Protein AF-A0A3S1RXR2-F1 (afdb_monomer)

Radius of gyration: 28.67 Å; Cα contacts (8 Å, |Δi|>4): 340; chains: 1; bounding box: 59×73×89 Å

Sequence (254 aa):
MNDRLTVKEARSGEEDKLDQKAEISQTRAIRAVLRPGDTRSDADRFQRTTYRMFGTDRVLDRFHLDIQALQTEEETEVCQAWGMVSYTSDADFRRDIEPDYVSFTLMVKPSTFEMYARRIAEGTADEVIFGVGMVSGFYSEWSPEVHTRDVKILVPGNDQKVDLPIGIEFEVPRLGRIGEANLYINAKRVLSKPTTNEDDGDEPQTTPLVRPEVVVPQAGIDPQTVKLLQSLKGSTRWIIGLLIVLVIATLLKR

Foldseek 3Di:
DDKDWDFDDDDDPDDDDDPPPGDTDIWDKDKDKDFADDPVCPVPPVQGAWEEAPPDPDTDGIAMEIETEDPAQPDDKWKFKAWDDWDWDQDPNDTDIDHTYMYMYTYDHPVVVVVVVVCVVVVQQPDKDKDFDPFWQWDADDDPDPGGRYIYGAGPDCNDDDDDDPPDDDDRTHTTTTPDIDMDGHGDPPPPPPPPPPPPDDDDDDDDDPDDDPPDPDPPPPVVVVVVVVVVVVVVVVVVVVVVVVVVVVVVVD

Solvent-accessible surface area (backbone atoms only — not comparable to full-atom values): 16154 Å² total; per-residue (Å²): 130,64,80,47,82,52,81,74,81,83,85,73,83,78,96,72,89,74,93,74,76,76,74,78,51,76,52,62,46,50,77,48,80,43,64,79,70,53,93,86,48,74,85,46,77,92,71,53,51,43,36,25,44,65,97,52,88,57,74,56,70,59,37,38,38,40,38,33,52,40,96,44,79,84,58,79,69,48,40,35,38,47,48,47,77,54,48,76,46,77,56,97,91,39,84,45,74,46,68,66,44,42,38,33,40,39,35,32,35,43,70,59,40,52,54,51,52,47,35,53,74,72,66,50,51,71,38,79,49,77,48,76,38,70,50,40,17,62,42,63,77,91,63,96,56,100,65,68,55,52,35,38,35,37,48,51,79,73,89,63,84,79,88,70,64,92,94,62,92,74,84,78,65,33,30,30,63,38,73,37,76,46,81,46,71,37,63,74,80,76,76,75,70,79,78,75,75,79,75,83,80,80,83,90,79,91,71,85,82,80,75,77,81,77,78,73,79,75,82,71,78,56,73,67,61,58,54,56,60,58,57,58,66,62,56,58,60,56,56,54,52,53,52,52,52,52,53,50,55,59,61,74,75,107

Nearest PDB structures (foldseek):
  8pw4-assembly2_B  TM=3.156E-01  e=6.072E+00  Salasvirus phi29
  8do8-assembly1_C  TM=1.909E-01  e=4.592E+00  Homo sapiens

pLDDT: mean 82.29, std 18.2, range [34.53, 98.56]

Secondary structure (DSSP, 8-state):
---EEE-------S----------EEE-EEEEEE-SS-TTTTT-GGG--EEEETT---B---EEEEEEE-SSSSSPPEEEEEEE--EEEEETTEEEEEPPEEEEEEEE-HHHHHHHHHHHHTT--SEEEEEEEEETTEEE---SSSS-SEEEE--STTSS---PPTT---PPP-S-BEEEEEEEEE------------------------------------HHHHHHHHHHHHHHHHHHHHHHHHHHHHHHT-

Mean predicted aligned error: 14.5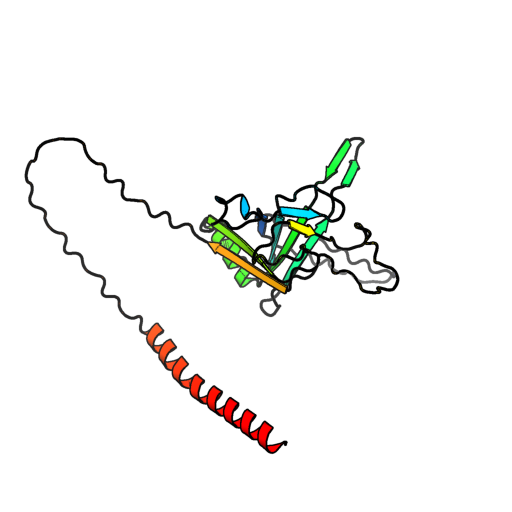8 Å

Structure (mmCIF, N/CA/C/O backbone):
data_AF-A0A3S1RXR2-F1
#
_entry.id   AF-A0A3S1RXR2-F1
#
loop_
_atom_site.group_PDB
_atom_site.id
_atom_site.type_symbol
_atom_site.label_atom_id
_atom_site.label_alt_id
_atom_site.label_comp_id
_atom_site.label_asym_id
_atom_site.label_entity_id
_atom_site.label_seq_id
_atom_site.pdbx_PDB_ins_code
_atom_site.Cartn_x
_atom_site.Cartn_y
_atom_site.Cartn_z
_atom_site.occupancy
_atom_site.B_iso_or_equiv
_atom_site.auth_seq_id
_atom_site.auth_comp_id
_atom_site.auth_asym_id
_atom_site.auth_atom_id
_atom_site.pdbx_PDB_model_n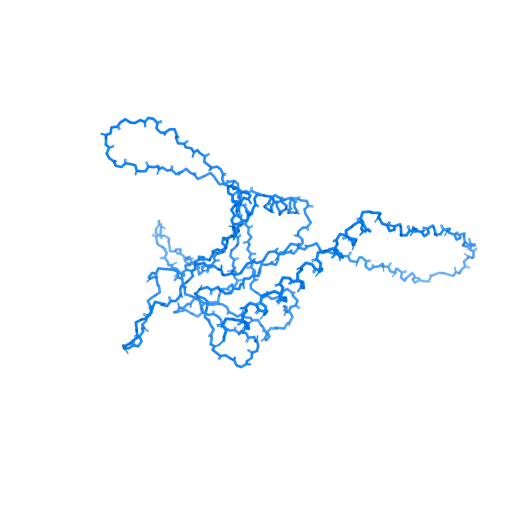um
ATOM 1 N N . MET A 1 1 ? -8.948 16.198 9.308 1.00 48.25 1 MET A N 1
ATOM 2 C CA . MET A 1 1 ? -9.876 15.532 8.369 1.00 48.25 1 MET A CA 1
ATOM 3 C C . MET A 1 1 ? -10.041 16.458 7.187 1.00 48.25 1 MET A C 1
ATOM 5 O O . MET A 1 1 ? -10.358 17.616 7.411 1.00 48.25 1 MET A O 1
ATOM 9 N N . ASN A 1 2 ? -9.750 15.986 5.977 1.00 42.19 2 ASN A N 1
ATOM 10 C CA . ASN A 1 2 ? -9.971 16.766 4.763 1.00 42.19 2 ASN A CA 1
ATOM 11 C C . ASN A 1 2 ? -11.197 16.170 4.076 1.00 42.19 2 ASN A C 1
ATOM 13 O O . ASN A 1 2 ? -11.113 15.060 3.551 1.00 42.19 2 ASN A O 1
ATOM 17 N N . ASP A 1 3 ? -12.318 16.882 4.107 1.00 44.25 3 ASP A N 1
ATOM 18 C CA . ASP A 1 3 ? -13.517 16.472 3.384 1.00 44.25 3 ASP A CA 1
ATOM 19 C C . ASP A 1 3 ? -13.315 16.759 1.894 1.00 44.25 3 ASP A C 1
ATOM 21 O O . ASP A 1 3 ? -12.983 17.879 1.500 1.00 44.25 3 ASP A O 1
ATOM 25 N N . ARG A 1 4 ? -13.472 15.733 1.050 1.00 40.62 4 ARG A N 1
ATOM 26 C CA . ARG A 1 4 ? -13.413 15.882 -0.407 1.00 40.62 4 ARG A CA 1
ATOM 27 C C . ARG A 1 4 ? -14.808 15.659 -0.978 1.00 40.62 4 ARG A C 1
ATOM 29 O O . ARG A 1 4 ? -15.337 14.552 -0.942 1.00 40.62 4 ARG A O 1
ATOM 36 N N . LEU A 1 5 ? -15.387 16.722 -1.528 1.00 34.53 5 LEU A N 1
ATOM 37 C CA . LEU A 1 5 ? -16.595 16.653 -2.347 1.00 34.53 5 LEU A CA 1
ATOM 38 C C . LEU A 1 5 ? -16.220 16.081 -3.718 1.00 34.53 5 LEU A C 1
ATOM 40 O O . LEU A 1 5 ? -15.375 16.648 -4.411 1.00 34.53 5 LEU A O 1
ATOM 44 N N . THR A 1 6 ? -16.827 14.958 -4.101 1.00 40.03 6 THR A N 1
ATOM 45 C CA . THR A 1 6 ? -16.664 14.385 -5.443 1.00 40.03 6 THR A CA 1
ATOM 46 C C . THR A 1 6 ? -18.013 14.442 -6.144 1.00 40.03 6 THR A C 1
ATOM 48 O O . THR A 1 6 ? -18.934 13.718 -5.779 1.00 40.03 6 THR A O 1
ATOM 51 N N . VAL A 1 7 ? -18.144 15.320 -7.138 1.00 40.78 7 VAL A N 1
ATOM 52 C CA . VAL A 1 7 ? -19.343 15.402 -7.981 1.00 40.78 7 VAL A CA 1
ATOM 53 C C . VAL A 1 7 ? -19.145 14.438 -9.148 1.00 40.78 7 VAL A C 1
ATOM 55 O O . VAL A 1 7 ? -18.242 14.633 -9.959 1.00 40.78 7 VAL A O 1
ATOM 58 N N . LYS A 1 8 ? -19.939 13.365 -9.218 1.00 41.41 8 LYS A N 1
ATOM 59 C CA . LYS A 1 8 ? -19.975 12.488 -10.396 1.00 41.41 8 LYS A CA 1
ATOM 60 C C . LYS A 1 8 ? -21.021 13.032 -11.367 1.00 41.41 8 LYS A C 1
ATOM 62 O O . LYS A 1 8 ? -22.212 12.931 -11.096 1.00 41.41 8 LYS A O 1
ATOM 67 N N . GLU A 1 9 ? -20.585 13.601 -12.487 1.00 41.62 9 GLU A N 1
ATOM 68 C CA . GLU A 1 9 ? -21.484 13.905 -13.604 1.00 41.62 9 GLU A CA 1
ATOM 69 C C . GLU A 1 9 ? -21.798 12.610 -14.362 1.00 41.62 9 GLU A C 1
ATOM 71 O O . GLU A 1 9 ? -20.906 11.956 -14.910 1.00 41.62 9 GLU A O 1
ATOM 76 N N . ALA A 1 10 ? -23.071 12.216 -14.382 1.00 40.72 10 ALA A N 1
ATOM 77 C CA . ALA A 1 10 ? -23.541 11.119 -15.213 1.00 40.72 10 ALA A CA 1
ATOM 78 C C . ALA A 1 10 ? -23.583 11.591 -16.675 1.00 40.72 10 ALA A C 1
ATOM 80 O O . ALA A 1 10 ? -24.455 12.364 -17.063 1.00 40.72 10 ALA A O 1
ATOM 81 N N . ARG A 1 11 ? -22.633 11.145 -17.505 1.00 43.72 11 ARG A N 1
ATOM 82 C CA . ARG A 1 11 ? -22.739 11.308 -18.961 1.00 43.72 11 ARG A CA 1
ATOM 83 C C . ARG A 1 11 ? -23.704 10.257 -19.508 1.00 43.72 11 ARG A C 1
ATOM 85 O O . ARG A 1 11 ? -23.277 9.154 -19.838 1.00 43.72 11 ARG A O 1
ATOM 92 N N . SER A 1 12 ? -24.986 10.597 -19.613 1.00 42.78 12 SER A N 1
ATOM 93 C CA . SER A 1 12 ? -25.909 9.892 -20.505 1.00 42.78 12 SER A CA 1
ATOM 94 C C . SER A 1 12 ? -25.898 10.586 -21.864 1.00 42.78 12 SER A C 1
ATOM 96 O O . SER A 1 12 ? -26.301 11.742 -21.985 1.00 42.78 12 SER A O 1
ATOM 98 N N . GLY A 1 13 ? -25.393 9.883 -22.878 1.00 51.47 13 GLY A N 1
ATOM 99 C CA . GLY A 1 13 ? -25.762 10.175 -24.257 1.00 51.47 13 GLY A CA 1
ATOM 100 C C . GLY A 1 13 ? -27.248 9.875 -24.470 1.00 51.47 13 GLY A C 1
ATOM 101 O O . GLY A 1 13 ? -27.807 9.043 -23.762 1.00 51.47 13 GLY A O 1
ATOM 102 N N . GLU A 1 14 ? -27.813 10.552 -25.465 1.00 47.12 14 GLU A N 1
ATOM 103 C CA . GLU A 1 14 ? -29.215 10.581 -25.906 1.00 47.12 14 GLU A CA 1
ATOM 104 C C . GLU A 1 14 ? -30.148 11.570 -25.190 1.00 47.12 14 GLU A C 1
ATOM 106 O O . GLU A 1 14 ? -30.513 11.458 -24.021 1.00 47.12 14 GLU A O 1
ATOM 111 N N . GLU A 1 15 ? -30.512 12.574 -25.988 1.00 55.00 15 GLU A N 1
ATOM 112 C CA . GLU A 1 15 ? -31.514 13.603 -25.765 1.00 55.00 15 GLU A CA 1
ATOM 113 C C . GLU A 1 15 ? -32.904 12.969 -25.616 1.00 55.00 15 GLU A C 1
ATOM 115 O O . GLU A 1 15 ? -33.574 12.719 -26.609 1.00 55.00 15 GLU A O 1
ATOM 120 N N . ASP A 1 16 ? -33.358 12.724 -24.387 1.00 49.50 16 ASP A N 1
ATOM 121 C CA . ASP A 1 16 ? -34.709 13.118 -23.965 1.00 49.50 16 ASP A CA 1
ATOM 122 C C . ASP A 1 16 ? -34.922 12.899 -22.455 1.00 49.50 16 ASP A C 1
ATOM 124 O O . ASP A 1 16 ? -34.763 11.801 -21.934 1.00 49.50 16 ASP A O 1
ATOM 128 N N . LYS A 1 17 ? -35.321 13.980 -21.771 1.00 52.50 17 LYS A N 1
ATOM 129 C CA . LYS A 1 17 ? -35.982 14.059 -20.449 1.00 52.50 17 LYS A CA 1
ATOM 130 C C . LYS A 1 17 ? -35.549 13.087 -19.333 1.00 52.50 17 LYS A C 1
ATOM 132 O O . LYS A 1 17 ? -36.019 11.957 -19.265 1.00 52.50 17 LYS A O 1
ATOM 137 N N . LEU A 1 18 ? -34.909 13.643 -18.298 1.00 44.38 18 LEU A N 1
ATOM 138 C CA . LEU A 1 18 ? -35.475 13.795 -16.938 1.00 44.38 18 LEU A CA 1
ATOM 139 C C . LEU A 1 18 ? -34.442 14.447 -16.004 1.00 44.38 18 LEU A C 1
ATOM 141 O O . LEU A 1 18 ? -33.256 14.138 -16.077 1.00 44.38 18 LEU A O 1
ATOM 145 N N . ASP A 1 19 ? -34.918 15.318 -15.112 1.00 53.28 19 ASP A N 1
ATOM 146 C CA . ASP A 1 19 ? -34.165 15.962 -14.030 1.00 53.28 19 ASP A CA 1
ATOM 147 C C . ASP A 1 19 ? -33.499 14.924 -13.101 1.00 53.28 19 ASP A C 1
ATOM 149 O O . ASP A 1 19 ? -34.020 14.580 -12.037 1.00 53.28 19 ASP A O 1
ATOM 153 N N . GLN A 1 20 ? -32.333 14.400 -13.482 1.00 57.53 20 GLN A N 1
ATOM 154 C CA . GLN A 1 20 ? -31.500 13.605 -12.584 1.00 57.53 20 GLN A CA 1
ATOM 155 C C . GLN A 1 20 ? -30.803 14.554 -11.616 1.00 57.53 20 GLN A C 1
ATOM 157 O O . GLN A 1 20 ? -29.751 15.128 -11.893 1.00 57.53 20 GLN A O 1
ATOM 162 N N . LYS A 1 21 ? -31.440 14.744 -10.461 1.00 61.62 21 LYS A N 1
ATOM 163 C CA . LYS A 1 21 ? -30.882 15.447 -9.308 1.00 61.62 21 LYS A CA 1
ATOM 164 C C . LYS A 1 21 ? -29.534 14.807 -8.961 1.00 61.62 21 LYS A C 1
ATOM 166 O O . LYS A 1 21 ? -29.504 13.693 -8.448 1.00 61.62 21 LYS A O 1
ATOM 171 N N . ALA A 1 22 ? -28.440 15.501 -9.272 1.00 61.81 22 ALA A N 1
ATOM 172 C CA . ALA A 1 22 ? -27.089 15.044 -8.974 1.00 61.81 22 ALA A CA 1
ATOM 173 C C . ALA A 1 22 ? -26.980 14.701 -7.481 1.00 61.81 22 ALA A C 1
ATOM 175 O O . ALA A 1 22 ? -27.152 15.562 -6.613 1.00 61.81 22 ALA A O 1
ATOM 176 N N . GLU A 1 23 ? -26.738 13.430 -7.180 1.00 65.44 23 GLU A N 1
ATOM 177 C CA . GLU A 1 23 ? -26.548 12.967 -5.815 1.00 65.44 23 GLU A CA 1
ATOM 178 C C . GLU A 1 23 ? -25.124 13.333 -5.382 1.00 65.44 23 GLU A C 1
ATOM 180 O O . GLU A 1 23 ? -24.132 12.760 -5.836 1.00 65.44 23 GLU A O 1
ATOM 185 N N . ILE A 1 24 ? -25.011 14.365 -4.547 1.00 64.69 24 ILE A N 1
ATOM 186 C CA . ILE A 1 24 ? -23.730 14.787 -3.983 1.00 64.69 24 ILE A CA 1
ATOM 187 C C . ILE A 1 24 ? -23.356 13.779 -2.895 1.00 64.69 24 ILE A C 1
ATOM 189 O O . ILE A 1 24 ? -23.886 13.829 -1.787 1.00 64.69 24 ILE A O 1
ATOM 193 N N . SER A 1 25 ? -22.424 12.879 -3.201 1.00 69.88 25 SER A N 1
ATOM 194 C CA . SER A 1 25 ? -21.831 11.985 -2.206 1.00 69.88 25 SER A CA 1
ATOM 195 C C . SER A 1 25 ? -20.603 12.653 -1.579 1.00 69.88 25 SER A C 1
ATOM 197 O O . SER A 1 25 ? -19.651 13.025 -2.271 1.00 69.88 25 SER A O 1
ATOM 199 N N . GLN A 1 26 ? -20.628 12.844 -0.259 1.00 75.12 26 GLN A N 1
ATOM 200 C CA . GLN A 1 26 ? -19.462 13.282 0.507 1.00 75.12 26 GLN A CA 1
ATOM 201 C C . GLN A 1 26 ? -18.680 12.053 0.970 1.00 75.12 26 GLN A C 1
ATOM 203 O O . GLN A 1 26 ? -19.217 11.204 1.678 1.00 75.12 26 GLN A O 1
ATOM 208 N N . THR A 1 27 ? -17.403 11.964 0.598 1.00 83.44 27 THR A N 1
ATOM 209 C CA . THR A 1 27 ? -16.525 10.875 1.045 1.00 83.44 27 THR A CA 1
ATOM 210 C C . THR A 1 27 ? -15.517 11.414 2.054 1.00 83.44 27 THR A C 1
ATOM 212 O O . THR A 1 27 ? -14.709 12.292 1.742 1.00 83.44 27 THR A O 1
ATOM 215 N N . ARG A 1 28 ? -15.553 10.873 3.276 1.00 91.00 28 ARG A N 1
ATOM 216 C CA . ARG A 1 28 ? -14.546 11.129 4.315 1.00 91.00 28 ARG A CA 1
ATOM 217 C C . ARG A 1 28 ? -13.360 10.190 4.113 1.00 91.00 28 ARG A C 1
ATOM 219 O O . ARG A 1 28 ? -13.545 9.011 3.823 1.00 91.00 28 ARG A O 1
ATOM 226 N N . ALA A 1 29 ? -12.147 10.709 4.291 1.00 95.25 29 ALA A N 1
ATOM 227 C CA . ALA A 1 29 ? -10.925 9.918 4.187 1.00 95.25 29 ALA A CA 1
ATOM 228 C C . ALA A 1 29 ? -9.904 10.296 5.269 1.00 95.25 29 ALA A C 1
ATOM 230 O O . ALA A 1 29 ? -9.754 11.471 5.623 1.00 95.25 29 ALA A O 1
ATOM 231 N N . ILE A 1 30 ? -9.173 9.297 5.764 1.00 96.25 30 ILE A N 1
ATOM 232 C CA . ILE A 1 30 ? -7.967 9.484 6.580 1.00 96.25 30 ILE A CA 1
ATOM 233 C C . ILE A 1 30 ? -6.776 9.251 5.659 1.00 96.25 30 ILE A C 1
ATOM 235 O O . ILE A 1 30 ? -6.702 8.214 5.007 1.00 96.25 30 ILE A O 1
ATOM 239 N N . ARG A 1 31 ? -5.849 10.209 5.608 1.00 97.19 31 ARG A N 1
ATOM 240 C CA . ARG A 1 31 ? -4.650 10.114 4.771 1.00 97.19 31 ARG A CA 1
ATOM 241 C C . ARG A 1 31 ? -3.406 10.060 5.633 1.00 97.19 31 ARG A C 1
ATOM 243 O O . ARG A 1 31 ? -3.257 10.880 6.538 1.00 97.19 31 ARG A O 1
ATOM 250 N N . ALA A 1 32 ? -2.512 9.136 5.321 1.00 96.00 32 ALA A N 1
ATOM 251 C CA . ALA A 1 32 ? -1.226 8.992 5.980 1.00 96.00 32 ALA A CA 1
ATOM 252 C C . ALA A 1 32 ? -0.104 8.820 4.952 1.00 96.00 32 ALA A C 1
ATOM 254 O O . ALA A 1 32 ? -0.309 8.297 3.857 1.00 96.00 32 ALA A O 1
ATOM 255 N N . VAL A 1 33 ? 1.095 9.259 5.331 1.00 96.94 33 VAL A N 1
ATOM 256 C CA . VAL A 1 33 ? 2.333 8.965 4.606 1.00 96.94 33 VAL A CA 1
ATOM 257 C C . VAL A 1 33 ? 3.134 8.002 5.467 1.00 96.94 33 VAL A C 1
ATOM 259 O O . VAL A 1 33 ? 3.492 8.318 6.600 1.00 96.94 33 VAL A O 1
ATOM 262 N N . LEU A 1 34 ? 3.384 6.821 4.926 1.00 95.38 34 LEU A N 1
ATOM 263 C CA . LEU A 1 34 ? 4.059 5.713 5.577 1.00 95.38 34 LEU A CA 1
ATOM 264 C C . LEU A 1 34 ? 5.501 5.621 5.086 1.00 95.38 34 LEU A C 1
ATOM 266 O O . LEU A 1 34 ? 5.805 5.951 3.938 1.00 95.38 34 LEU A O 1
ATOM 270 N N . ARG A 1 35 ? 6.386 5.130 5.951 1.00 93.62 35 ARG A N 1
ATOM 271 C CA . ARG A 1 35 ? 7.758 4.768 5.586 1.00 93.62 35 ARG A CA 1
ATOM 272 C C . ARG A 1 35 ? 7.864 3.244 5.531 1.00 93.62 35 ARG A C 1
ATOM 274 O O . ARG A 1 35 ? 7.328 2.594 6.426 1.00 93.62 35 ARG A O 1
ATOM 281 N N . PRO A 1 36 ? 8.546 2.667 4.529 1.00 92.69 36 PRO A N 1
ATOM 282 C CA . PRO A 1 36 ? 8.774 1.232 4.492 1.00 92.69 36 PRO A CA 1
ATOM 283 C C . PRO A 1 36 ? 9.746 0.799 5.592 1.00 92.69 36 PRO A C 1
ATOM 285 O O . PRO A 1 36 ? 10.773 1.452 5.805 1.00 92.69 36 PRO A O 1
ATOM 288 N N . GLY A 1 37 ? 9.449 -0.340 6.216 1.00 86.12 37 GLY A N 1
ATOM 289 C CA . GLY A 1 37 ? 10.287 -0.978 7.230 1.00 86.12 37 GLY A CA 1
ATOM 290 C C . GLY A 1 37 ? 9.485 -1.465 8.436 1.00 86.12 37 GLY A C 1
ATOM 291 O O . GLY A 1 37 ? 8.275 -1.265 8.516 1.00 86.12 37 GLY A O 1
ATOM 292 N N . ASP A 1 38 ? 10.180 -2.108 9.370 1.00 77.81 38 ASP A N 1
ATOM 293 C CA . ASP A 1 38 ? 9.652 -2.457 10.690 1.00 77.81 38 ASP A CA 1
ATOM 294 C C . ASP A 1 38 ? 10.051 -1.361 11.688 1.00 77.81 38 ASP A C 1
ATOM 296 O O . ASP A 1 38 ? 11.229 -1.007 11.784 1.00 77.81 38 ASP A O 1
ATOM 300 N N . THR A 1 39 ? 9.090 -0.844 12.460 1.00 71.31 39 THR A N 1
ATOM 301 C CA . THR A 1 39 ? 9.349 0.165 13.500 1.00 71.31 39 THR A CA 1
ATOM 302 C C . THR A 1 39 ? 10.286 -0.353 14.593 1.00 71.31 39 THR A C 1
ATOM 304 O O . THR A 1 39 ? 10.943 0.441 15.266 1.00 71.31 39 THR A O 1
ATOM 307 N N . ARG A 1 40 ? 10.406 -1.679 14.751 1.00 69.19 40 ARG A N 1
ATOM 308 C CA . ARG A 1 40 ? 11.318 -2.325 15.708 1.00 69.19 40 ARG A CA 1
ATOM 309 C C . ARG A 1 40 ? 12.731 -2.543 15.170 1.00 69.19 40 ARG A C 1
ATOM 311 O O . ARG A 1 40 ? 13.659 -2.610 15.971 1.00 69.19 40 ARG A O 1
ATOM 318 N N . SER A 1 41 ? 12.897 -2.654 13.851 1.00 63.22 41 SER A N 1
ATOM 319 C CA . SER A 1 41 ? 14.169 -3.024 13.204 1.00 63.22 41 SER A CA 1
ATOM 320 C C . SER A 1 41 ? 14.910 -1.829 12.588 1.00 63.22 41 SER A C 1
ATOM 322 O O . SER A 1 41 ? 15.947 -1.994 11.954 1.00 63.22 41 SER A O 1
ATOM 324 N N . ASP A 1 42 ? 14.439 -0.597 12.805 1.00 61.00 42 ASP A N 1
ATOM 325 C CA . ASP A 1 42 ? 15.026 0.614 12.199 1.00 61.00 42 ASP A CA 1
ATOM 326 C C . ASP A 1 42 ? 16.510 0.846 12.596 1.00 61.00 42 ASP A C 1
ATOM 328 O O . ASP A 1 42 ? 17.233 1.610 11.956 1.00 61.00 42 ASP A O 1
ATOM 332 N N . ALA A 1 43 ? 16.997 0.149 13.633 1.00 60.34 43 ALA A N 1
ATOM 333 C CA . ALA A 1 43 ? 18.402 0.143 14.036 1.00 60.34 43 ALA A CA 1
ATOM 334 C C . ALA A 1 43 ? 19.308 -0.742 13.153 1.00 60.34 43 ALA A C 1
ATOM 336 O O . ALA A 1 43 ? 20.503 -0.453 13.048 1.00 60.34 43 ALA A O 1
ATOM 337 N N . ASP A 1 44 ? 18.778 -1.786 12.504 1.00 67.88 44 ASP A N 1
ATOM 338 C CA . ASP A 1 44 ? 19.558 -2.692 11.658 1.00 67.88 44 ASP A CA 1
ATOM 339 C C . ASP A 1 44 ? 19.399 -2.339 10.173 1.00 67.88 44 ASP A C 1
ATOM 341 O O . ASP A 1 44 ? 18.537 -2.841 9.446 1.00 67.88 44 ASP A O 1
ATOM 345 N N . ARG A 1 45 ? 20.289 -1.462 9.697 1.00 62.44 45 ARG A N 1
ATOM 346 C CA . ARG A 1 45 ? 20.333 -1.038 8.289 1.00 62.44 45 ARG A CA 1
ATOM 347 C C . ARG A 1 45 ? 20.474 -2.209 7.312 1.00 62.44 45 ARG A C 1
ATOM 349 O O . ARG A 1 45 ? 20.093 -2.048 6.155 1.00 62.44 45 ARG A O 1
ATOM 356 N N . PHE A 1 46 ? 21.006 -3.356 7.742 1.00 65.69 46 PHE A N 1
ATOM 357 C CA . PHE A 1 46 ? 21.223 -4.511 6.870 1.00 65.69 46 PHE A CA 1
ATOM 358 C C . PHE A 1 46 ? 19.934 -5.282 6.551 1.00 65.69 46 PHE A C 1
ATOM 360 O O . PHE A 1 46 ? 19.925 -6.079 5.615 1.00 65.69 46 PHE A O 1
ATOM 367 N N . GLN A 1 47 ? 18.840 -5.014 7.270 1.00 72.69 47 GLN A N 1
ATOM 368 C CA . GLN A 1 47 ? 17.550 -5.687 7.076 1.00 72.69 47 GLN A CA 1
ATOM 369 C C . GLN A 1 47 ? 16.502 -4.815 6.377 1.00 72.69 47 GLN A C 1
ATOM 371 O O . GLN A 1 47 ? 15.362 -5.240 6.190 1.00 72.69 47 GLN A O 1
ATOM 376 N N . ARG A 1 48 ? 16.854 -3.589 5.972 1.00 85.56 48 ARG A N 1
ATOM 377 C CA . ARG A 1 48 ? 15.881 -2.672 5.379 1.00 85.56 48 ARG A CA 1
ATOM 378 C C . ARG A 1 48 ? 15.565 -3.052 3.932 1.00 85.56 48 ARG A C 1
ATOM 380 O O .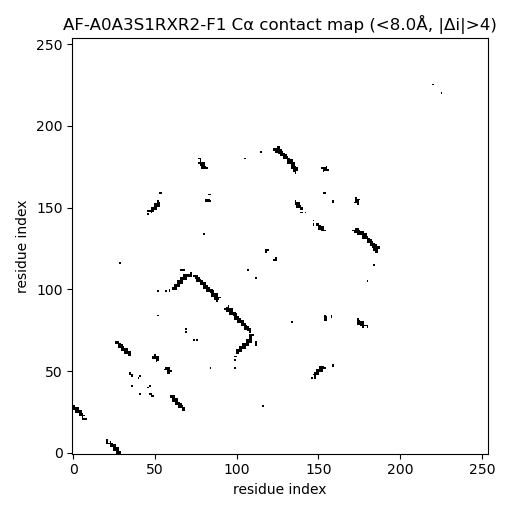 ARG A 1 48 ? 16.403 -2.904 3.044 1.00 85.56 48 ARG A O 1
ATOM 387 N N . THR A 1 49 ? 14.326 -3.469 3.685 1.00 91.12 49 THR A N 1
ATOM 388 C CA . THR A 1 49 ? 13.811 -3.678 2.327 1.00 91.12 49 THR A CA 1
ATOM 389 C C . THR A 1 49 ? 13.769 -2.355 1.564 1.00 91.12 49 THR A C 1
ATOM 391 O O . THR A 1 49 ? 13.205 -1.364 2.035 1.00 91.12 49 THR A O 1
ATOM 394 N N . THR A 1 50 ? 14.364 -2.343 0.376 1.00 94.44 50 THR A N 1
ATOM 395 C CA . THR A 1 50 ? 14.323 -1.220 -0.561 1.00 94.44 50 THR A CA 1
ATOM 396 C C . THR A 1 50 ? 13.256 -1.474 -1.617 1.00 94.44 50 THR A C 1
ATOM 398 O O . THR A 1 50 ? 13.094 -2.600 -2.074 1.00 94.44 50 THR A O 1
ATOM 401 N N . TYR A 1 51 ? 12.535 -0.424 -2.005 1.00 97.31 51 TYR A N 1
ATOM 402 C CA . TYR A 1 51 ? 11.468 -0.486 -3.000 1.00 97.31 51 TYR A CA 1
ATOM 403 C C . TYR A 1 51 ? 11.822 0.404 -4.187 1.00 97.31 51 TYR A C 1
ATOM 405 O O . TYR A 1 51 ? 12.310 1.518 -3.991 1.00 97.31 51 TYR A O 1
ATOM 413 N N . ARG A 1 52 ? 11.595 -0.076 -5.412 1.00 97.88 52 ARG A N 1
ATOM 414 C CA . ARG A 1 52 ? 11.887 0.646 -6.662 1.00 97.88 52 ARG A CA 1
ATOM 415 C C . ARG A 1 52 ? 10.845 0.320 -7.724 1.00 97.88 52 ARG A C 1
ATOM 417 O O . ARG A 1 52 ? 10.289 -0.773 -7.722 1.00 97.88 52 ARG A O 1
ATOM 424 N N . MET A 1 53 ? 10.618 1.218 -8.675 1.00 97.88 53 MET A N 1
ATOM 425 C CA . MET A 1 53 ? 9.790 0.905 -9.845 1.00 97.88 53 MET A CA 1
ATOM 426 C C . MET A 1 53 ? 10.573 0.037 -10.845 1.00 97.88 53 MET A C 1
ATOM 428 O O . MET A 1 53 ? 11.792 0.169 -10.978 1.00 97.88 53 MET A O 1
ATOM 432 N N . PHE A 1 54 ? 9.898 -0.848 -11.585 1.00 96.94 54 PHE A N 1
ATOM 433 C CA . PHE A 1 54 ? 10.520 -1.492 -12.750 1.00 96.94 54 PHE A CA 1
ATOM 434 C C . PHE A 1 54 ? 11.017 -0.453 -13.763 1.00 96.94 54 PHE A C 1
ATOM 436 O O . PHE A 1 54 ? 10.359 0.556 -14.017 1.00 96.94 54 PHE A O 1
ATOM 443 N N . GLY A 1 55 ? 12.190 -0.720 -14.344 1.00 94.81 55 GLY A N 1
ATOM 444 C CA . GLY A 1 55 ? 12.858 0.182 -15.286 1.00 94.81 55 GLY A CA 1
ATOM 445 C C . GLY A 1 55 ? 13.587 1.363 -14.635 1.00 94.81 55 GLY A C 1
ATOM 446 O O . GLY A 1 55 ? 14.090 2.224 -15.352 1.00 94.81 55 GLY A O 1
ATOM 447 N N . THR A 1 56 ? 13.650 1.432 -13.300 1.00 95.06 56 THR A N 1
ATOM 448 C CA . THR A 1 56 ? 14.280 2.546 -12.578 1.00 95.06 56 THR A CA 1
ATOM 449 C C . THR A 1 56 ? 15.105 2.050 -11.385 1.00 95.06 56 THR A C 1
ATOM 451 O O . THR A 1 56 ? 14.832 0.994 -10.804 1.00 95.06 56 THR A O 1
ATOM 454 N N . ASP A 1 57 ? 16.112 2.838 -10.999 1.00 96.00 57 ASP A N 1
ATOM 455 C CA . ASP A 1 57 ? 16.928 2.601 -9.795 1.00 96.00 57 ASP A CA 1
ATOM 456 C C . ASP A 1 57 ? 16.580 3.542 -8.634 1.00 96.00 57 ASP A C 1
ATOM 458 O O . ASP A 1 57 ? 17.184 3.481 -7.557 1.00 96.00 57 ASP A O 1
ATOM 462 N N . ARG A 1 58 ? 15.582 4.406 -8.841 1.00 96.56 58 ARG A N 1
ATOM 463 C CA . ARG A 1 58 ? 15.115 5.371 -7.848 1.00 96.56 58 ARG A CA 1
ATOM 464 C C . ARG A 1 58 ? 14.428 4.640 -6.702 1.00 96.56 58 ARG A C 1
ATOM 466 O O . ARG A 1 58 ? 13.577 3.780 -6.918 1.00 96.56 58 ARG A O 1
ATOM 473 N N . VAL A 1 59 ? 14.826 4.988 -5.483 1.00 96.75 59 VAL A N 1
ATOM 474 C CA . VAL A 1 59 ? 14.288 4.394 -4.259 1.00 96.75 59 VAL A CA 1
ATOM 475 C C . VAL A 1 59 ? 12.991 5.091 -3.875 1.00 96.75 59 VAL A C 1
ATOM 477 O O . VAL A 1 59 ? 12.953 6.313 -3.758 1.00 96.75 59 VAL A O 1
ATOM 480 N N . LEU A 1 60 ? 11.958 4.295 -3.623 1.00 96.81 60 LEU A N 1
ATOM 481 C CA . LEU A 1 60 ? 10.700 4.737 -3.049 1.00 96.81 60 LEU A CA 1
ATOM 482 C C . LEU A 1 60 ? 10.809 4.709 -1.517 1.00 96.81 60 LEU A C 1
ATOM 484 O O . LEU A 1 60 ? 10.848 3.646 -0.895 1.00 96.81 60 LEU A O 1
ATOM 488 N N . ASP A 1 61 ? 10.894 5.887 -0.904 1.00 95.44 61 ASP A N 1
ATOM 489 C CA . ASP A 1 61 ? 11.060 6.064 0.544 1.00 95.44 61 ASP A CA 1
ATOM 490 C C . ASP A 1 61 ? 9.734 6.307 1.285 1.00 95.44 61 ASP A C 1
ATOM 492 O O . ASP A 1 61 ? 9.703 6.318 2.521 1.00 95.44 61 ASP A O 1
ATOM 496 N N . ARG A 1 62 ? 8.643 6.507 0.538 1.00 96.44 62 ARG A N 1
ATOM 497 C CA . ARG A 1 62 ? 7.318 6.855 1.052 1.00 96.44 62 ARG A CA 1
ATOM 498 C C . ARG A 1 62 ? 6.228 6.086 0.326 1.00 96.44 62 ARG A C 1
ATOM 500 O O . ARG A 1 62 ? 6.248 5.953 -0.892 1.00 96.44 62 ARG A O 1
ATOM 507 N N . PHE A 1 63 ? 5.239 5.663 1.097 1.00 97.81 63 PHE A N 1
ATOM 508 C CA . PHE A 1 63 ? 3.991 5.103 0.602 1.00 97.81 63 PHE A CA 1
ATOM 509 C C . PHE A 1 63 ? 2.837 5.948 1.113 1.00 97.81 63 PHE A C 1
ATOM 511 O O . PHE A 1 63 ? 2.857 6.417 2.250 1.00 97.81 63 PHE A O 1
ATOM 518 N N . HIS A 1 64 ? 1.817 6.137 0.292 1.00 98.12 64 HIS A N 1
ATOM 519 C CA . HIS A 1 64 ? 0.604 6.825 0.709 1.00 98.12 64 HIS A CA 1
ATOM 520 C C . HIS A 1 64 ? -0.442 5.805 1.147 1.00 98.12 64 HIS A C 1
ATOM 522 O O . HIS A 1 64 ? -0.570 4.744 0.544 1.00 98.12 64 HIS A O 1
ATOM 528 N N . LEU A 1 65 ? -1.191 6.122 2.196 1.00 98.19 65 LEU A N 1
ATOM 529 C CA . LEU A 1 65 ? -2.331 5.334 2.643 1.00 98.19 65 LEU A CA 1
ATOM 530 C C . LEU A 1 65 ? -3.553 6.243 2.721 1.00 98.19 65 LEU A C 1
ATOM 532 O O . LEU A 1 65 ? -3.566 7.203 3.490 1.00 98.19 65 LEU A O 1
ATOM 536 N N . ASP A 1 66 ? -4.576 5.898 1.951 1.00 98.12 66 ASP A N 1
ATOM 537 C CA . ASP A 1 66 ? -5.898 6.503 1.982 1.00 98.12 66 ASP A CA 1
ATOM 538 C C . ASP A 1 66 ? -6.886 5.495 2.569 1.00 98.12 66 ASP A C 1
ATOM 540 O O . ASP A 1 66 ? -7.203 4.478 1.954 1.00 98.12 66 ASP A O 1
ATOM 544 N N . ILE A 1 67 ? -7.389 5.773 3.767 1.00 98.12 67 ILE A N 1
ATOM 545 C CA . ILE A 1 67 ? -8.420 4.961 4.415 1.00 98.12 67 ILE A CA 1
ATOM 546 C C . ILE A 1 67 ? -9.770 5.604 4.124 1.00 98.12 67 ILE A C 1
ATOM 548 O O . ILE A 1 67 ? -9.945 6.803 4.360 1.00 98.12 67 ILE A O 1
ATOM 552 N N . GLN A 1 68 ? -10.716 4.816 3.628 1.00 97.75 68 GLN A N 1
ATOM 553 C CA . GLN A 1 68 ? -12.061 5.257 3.265 1.00 97.75 68 GLN A CA 1
ATOM 554 C C . GLN A 1 68 ? -13.102 4.364 3.939 1.00 97.75 68 GLN A C 1
ATOM 556 O O . GLN A 1 68 ? -12.871 3.170 4.127 1.00 97.75 68 GLN A O 1
ATOM 561 N N . ALA A 1 69 ? -14.244 4.944 4.302 1.00 97.38 69 ALA A N 1
ATOM 562 C CA . ALA A 1 69 ? -15.389 4.169 4.761 1.00 97.38 69 ALA A CA 1
ATOM 563 C C . ALA A 1 69 ? -16.134 3.567 3.559 1.00 97.38 69 ALA A C 1
ATOM 565 O O . ALA A 1 69 ? -16.384 4.260 2.570 1.00 97.38 69 ALA A O 1
ATOM 566 N N . LEU A 1 70 ? -16.499 2.291 3.665 1.00 96.62 70 LEU A N 1
ATOM 567 C CA . LEU A 1 70 ? -17.481 1.640 2.798 1.00 96.62 70 LEU A CA 1
ATOM 568 C C . LEU A 1 70 ? -18.859 2.296 2.970 1.00 96.62 70 LEU A C 1
ATOM 570 O O . LEU A 1 70 ? -19.097 3.009 3.946 1.00 96.62 70 LEU A O 1
ATOM 574 N N . GLN A 1 71 ? -19.780 2.058 2.034 1.00 94.81 71 GLN A N 1
ATOM 575 C CA . GLN A 1 71 ? -21.127 2.638 2.128 1.00 94.81 71 GLN A CA 1
ATOM 576 C C . GLN A 1 71 ? -21.969 1.942 3.201 1.00 94.81 71 GLN A C 1
ATOM 578 O O . GLN A 1 71 ? -22.809 2.569 3.847 1.00 94.81 71 GLN A O 1
ATOM 583 N N . THR A 1 72 ? -21.733 0.644 3.406 1.00 95.81 72 THR A N 1
ATOM 584 C CA . THR A 1 72 ? -22.511 -0.198 4.317 1.00 95.81 72 THR A CA 1
ATOM 585 C C . THR A 1 72 ? -21.615 -1.066 5.207 1.00 95.81 72 THR A C 1
ATOM 587 O O . THR A 1 72 ? -20.448 -1.313 4.908 1.00 95.81 72 THR A O 1
ATOM 590 N N . GLU A 1 73 ? -22.164 -1.551 6.324 1.00 97.38 73 GLU A N 1
ATOM 591 C CA . GLU 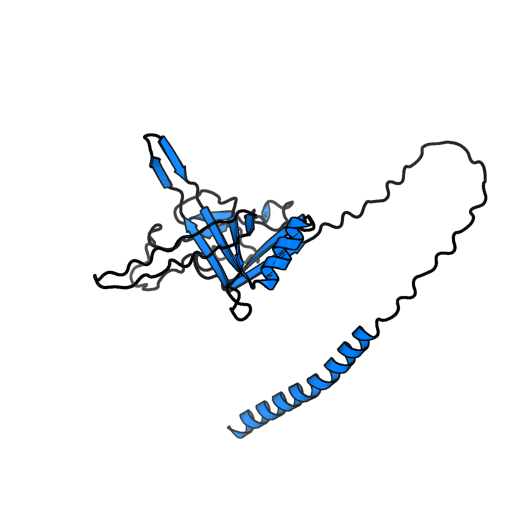A 1 73 ? -21.483 -2.480 7.249 1.00 97.38 73 GLU A CA 1
ATOM 592 C C . GLU A 1 73 ? -21.422 -3.928 6.725 1.00 97.38 73 GLU A C 1
ATOM 594 O O . GLU A 1 73 ? -20.693 -4.770 7.266 1.00 97.38 73 GLU A O 1
ATOM 599 N N . GLU A 1 74 ? -22.213 -4.234 5.696 1.00 97.69 74 GLU A N 1
ATOM 600 C CA . GLU A 1 74 ? -22.332 -5.566 5.094 1.00 97.69 74 GLU A CA 1
ATOM 601 C C . GLU A 1 74 ? -21.269 -5.810 4.017 1.00 97.69 74 GLU A C 1
ATOM 603 O O . GLU A 1 74 ? -20.920 -6.958 3.734 1.00 97.69 74 GLU A O 1
ATOM 608 N N . GLU A 1 75 ? -20.714 -4.739 3.448 1.00 97.25 75 GLU A N 1
ATOM 609 C CA . GLU A 1 75 ? -19.625 -4.819 2.484 1.00 97.25 75 GLU A CA 1
ATOM 610 C C . GLU A 1 75 ? -18.353 -5.416 3.105 1.00 97.25 75 GLU A C 1
ATOM 612 O O . GLU A 1 75 ? -18.047 -5.281 4.296 1.00 97.25 75 GLU A O 1
ATOM 617 N N . THR A 1 76 ? -17.599 -6.120 2.262 1.00 97.56 76 THR A N 1
ATOM 618 C CA . THR A 1 76 ? -16.313 -6.702 2.649 1.00 97.56 76 THR A CA 1
ATOM 619 C C . THR A 1 76 ? -15.227 -5.643 2.544 1.00 97.56 76 THR A C 1
ATOM 621 O O . THR A 1 76 ? -15.150 -4.928 1.548 1.00 97.56 76 THR A O 1
ATOM 624 N N . GLU A 1 77 ? -14.369 -5.570 3.558 1.00 97.69 77 GLU A N 1
ATOM 625 C CA . GLU A 1 77 ? -13.206 -4.687 3.538 1.00 97.69 77 GLU A CA 1
ATOM 626 C C . GLU A 1 77 ? -12.250 -5.099 2.415 1.00 97.69 77 GLU A C 1
ATOM 628 O O . GLU A 1 77 ? -11.993 -6.283 2.182 1.00 97.69 77 GLU A O 1
ATOM 633 N N . VAL A 1 78 ? -11.742 -4.115 1.679 1.00 97.88 78 VAL A N 1
ATOM 634 C CA . VAL A 1 78 ? -10.906 -4.343 0.498 1.00 97.88 78 VAL A CA 1
ATOM 635 C C . VAL A 1 78 ? -9.749 -3.361 0.512 1.00 97.88 78 VAL A C 1
ATOM 637 O O . VAL A 1 78 ? -9.908 -2.187 0.846 1.00 97.88 78 VAL A O 1
ATOM 640 N N . CYS A 1 79 ? -8.578 -3.837 0.096 1.00 98.31 79 CYS A N 1
ATOM 641 C CA . CYS A 1 79 ? -7.414 -2.996 -0.116 1.00 98.31 79 CYS A CA 1
ATOM 642 C C . CYS A 1 79 ? -6.934 -3.077 -1.568 1.00 98.31 79 CYS A C 1
ATOM 644 O O . CYS A 1 79 ? -6.901 -4.150 -2.183 1.00 98.31 79 CYS A O 1
ATOM 646 N N . GLN A 1 80 ? -6.577 -1.922 -2.118 1.00 98.19 80 GLN A N 1
ATOM 647 C CA . GLN A 1 80 ? -6.037 -1.777 -3.463 1.00 98.19 80 GLN A CA 1
ATOM 648 C C . GLN A 1 80 ? -4.743 -0.972 -3.413 1.00 98.19 80 GLN A C 1
ATOM 650 O O . GLN A 1 80 ? -4.634 -0.015 -2.651 1.00 98.19 80 GLN A O 1
ATOM 655 N N . ALA A 1 81 ? -3.776 -1.355 -4.237 1.00 98.19 81 ALA A N 1
ATOM 656 C CA . ALA A 1 81 ? -2.590 -0.573 -4.529 1.00 98.19 81 ALA A CA 1
ATOM 657 C C . ALA A 1 81 ? -2.740 0.104 -5.889 1.00 98.19 81 ALA A C 1
ATOM 659 O O . ALA A 1 81 ? -3.206 -0.499 -6.858 1.00 98.19 81 ALA A O 1
ATOM 660 N N . TRP A 1 82 ? -2.273 1.338 -5.967 1.00 98.06 82 TRP A N 1
ATOM 661 C CA . TRP A 1 82 ? -2.082 2.065 -7.208 1.00 98.06 82 TRP A CA 1
ATOM 662 C C . TRP A 1 82 ? -0.704 2.721 -7.188 1.00 98.06 82 TRP A C 1
ATOM 664 O O . TRP A 1 82 ? -0.120 2.945 -6.128 1.00 98.06 82 TRP A O 1
ATOM 674 N N . GLY A 1 83 ? -0.160 3.023 -8.358 1.00 97.25 83 GLY A N 1
ATOM 675 C CA . GLY A 1 83 ? 1.094 3.745 -8.443 1.00 97.25 83 GLY A CA 1
ATOM 676 C C . GLY A 1 83 ? 1.342 4.305 -9.827 1.00 97.25 83 GLY A C 1
ATOM 677 O O . GLY A 1 83 ? 0.657 3.953 -10.784 1.00 97.25 83 GLY A O 1
ATOM 678 N N . MET A 1 84 ? 2.347 5.165 -9.904 1.00 97.12 84 MET A N 1
ATOM 679 C CA . MET A 1 84 ? 2.836 5.762 -11.139 1.00 97.12 84 MET A CA 1
ATOM 680 C C . MET A 1 84 ? 4.355 5.906 -11.076 1.00 97.12 84 MET A C 1
ATOM 682 O O . MET A 1 84 ? 4.935 6.131 -10.009 1.00 97.12 84 MET A O 1
ATOM 686 N N . VAL A 1 85 ? 4.995 5.775 -12.234 1.00 97.12 85 VAL A N 1
ATOM 687 C CA . VAL A 1 85 ? 6.425 6.047 -12.393 1.00 97.12 85 VAL A CA 1
ATOM 688 C C . VAL A 1 85 ? 6.619 7.551 -12.581 1.00 97.12 85 VAL A C 1
ATOM 690 O O . VAL A 1 85 ? 5.800 8.210 -13.215 1.00 97.12 85 VAL A O 1
ATOM 693 N N . SER A 1 86 ? 7.710 8.086 -12.040 1.00 95.81 86 SER A N 1
ATOM 694 C CA . SER A 1 86 ? 8.103 9.485 -12.164 1.00 95.81 86 SER A CA 1
ATOM 695 C C . SER A 1 86 ? 8.096 9.934 -13.619 1.00 95.81 86 SER A C 1
ATOM 697 O O . SER A 1 86 ? 8.681 9.279 -14.487 1.00 95.81 86 SER A O 1
ATOM 699 N N . TYR A 1 87 ? 7.477 11.082 -13.862 1.00 94.00 87 TYR A N 1
ATOM 700 C CA . TYR A 1 87 ? 7.431 11.718 -15.165 1.00 94.00 87 TYR A CA 1
ATOM 701 C C . TYR A 1 87 ? 7.703 13.209 -15.024 1.00 94.00 87 TYR A C 1
ATOM 703 O O . TYR A 1 87 ? 7.561 13.812 -13.962 1.00 94.00 87 TYR A O 1
ATOM 711 N N . THR A 1 88 ? 8.150 13.803 -16.120 1.00 94.00 88 THR A N 1
ATOM 712 C CA . THR A 1 88 ? 8.313 15.247 -16.215 1.00 94.00 88 THR A CA 1
ATOM 713 C C . THR A 1 88 ? 7.094 15.811 -16.919 1.00 94.00 88 THR A C 1
ATOM 715 O O . THR A 1 88 ? 6.792 15.397 -18.039 1.00 94.00 88 THR A O 1
ATOM 718 N N . SER A 1 89 ? 6.409 16.742 -16.268 1.00 92.75 89 SER A N 1
ATOM 719 C CA . SER A 1 89 ? 5.374 17.549 -16.900 1.00 92.75 89 SER A CA 1
ATOM 720 C C . SER A 1 89 ? 5.945 18.920 -17.261 1.00 92.75 89 SER A C 1
ATOM 722 O O . SER A 1 89 ? 6.856 19.427 -16.601 1.00 92.75 89 SER A O 1
ATOM 724 N N . ASP A 1 90 ? 5.454 19.484 -18.359 1.00 92.50 90 ASP A N 1
ATOM 725 C CA . ASP A 1 90 ? 5.725 20.867 -18.742 1.00 92.50 90 ASP A CA 1
ATOM 726 C C . ASP A 1 90 ? 4.389 21.606 -18.708 1.00 92.50 90 ASP A C 1
ATOM 728 O O . ASP A 1 90 ? 3.586 21.520 -19.641 1.00 92.50 90 ASP A O 1
ATOM 732 N N . ALA A 1 91 ? 4.106 22.229 -17.567 1.00 88.44 91 ALA A N 1
ATOM 733 C CA . ALA A 1 91 ? 2.928 23.056 -17.359 1.00 88.44 91 ALA A CA 1
ATOM 734 C C . ALA A 1 91 ? 3.397 24.503 -17.189 1.00 88.44 91 ALA A C 1
ATOM 736 O O . ALA A 1 91 ? 4.327 24.777 -16.434 1.00 88.44 91 ALA A O 1
ATOM 737 N N . ASP A 1 92 ? 2.784 25.440 -17.913 1.00 88.56 92 ASP A N 1
ATOM 738 C CA . ASP A 1 92 ? 3.116 26.870 -17.843 1.00 88.56 92 ASP A CA 1
ATOM 739 C C . ASP A 1 92 ? 4.614 27.192 -18.046 1.00 88.56 92 ASP A C 1
ATOM 741 O O . ASP A 1 92 ? 5.163 28.097 -17.410 1.00 88.56 92 ASP A O 1
ATOM 745 N N . PHE A 1 93 ? 5.285 26.456 -18.942 1.00 89.62 93 PHE A N 1
ATOM 746 C CA . PHE A 1 93 ? 6.727 26.567 -19.220 1.00 89.62 93 PHE A CA 1
ATOM 747 C C . PHE A 1 93 ? 7.624 26.264 -18.008 1.00 89.62 93 PHE A C 1
ATOM 749 O O . PHE A 1 93 ? 8.795 26.663 -17.973 1.00 89.62 93 PHE A O 1
ATOM 756 N N . ARG A 1 94 ? 7.084 25.585 -16.989 1.00 89.31 94 ARG A N 1
ATOM 757 C CA . ARG A 1 94 ? 7.831 25.070 -15.846 1.00 89.31 94 ARG A CA 1
ATOM 758 C C . ARG A 1 94 ? 7.937 23.565 -15.971 1.00 89.31 94 ARG A C 1
ATOM 760 O O . ARG A 1 94 ? 6.952 22.848 -16.118 1.00 89.31 94 ARG A O 1
ATOM 767 N N . ARG A 1 95 ? 9.180 23.100 -15.901 1.00 91.50 95 ARG A N 1
ATOM 768 C CA . ARG A 1 95 ? 9.497 21.683 -15.883 1.00 91.50 95 ARG A CA 1
ATOM 769 C C . ARG A 1 95 ? 9.371 21.172 -14.454 1.00 91.50 95 ARG A C 1
ATOM 771 O O . ARG A 1 95 ? 10.305 21.343 -13.670 1.00 91.50 95 ARG A O 1
ATOM 778 N N . ASP A 1 96 ? 8.258 20.514 -14.165 1.00 93.69 96 ASP A N 1
ATOM 779 C CA . ASP A 1 96 ? 7.997 19.901 -12.867 1.00 93.69 96 ASP A CA 1
ATOM 780 C C . ASP A 1 96 ? 8.180 18.383 -12.968 1.00 93.69 96 ASP A C 1
ATOM 782 O O . ASP A 1 96 ? 7.675 17.723 -13.882 1.00 93.69 96 ASP A O 1
ATOM 786 N N . ILE A 1 97 ? 8.971 17.826 -12.049 1.00 94.25 97 ILE A N 1
ATOM 787 C CA . ILE A 1 97 ? 9.223 16.386 -11.969 1.00 94.25 97 ILE A CA 1
ATOM 788 C C . ILE A 1 97 ? 8.312 15.817 -10.894 1.00 94.25 97 ILE A C 1
ATOM 790 O O . ILE A 1 97 ? 8.522 16.059 -9.705 1.00 94.25 97 ILE A O 1
ATOM 794 N N . GLU A 1 98 ? 7.346 15.017 -11.320 1.00 94.88 98 GLU A N 1
ATOM 795 C CA . GLU A 1 98 ? 6.531 14.226 -10.412 1.00 94.88 98 GLU A CA 1
ATOM 796 C C . GLU A 1 98 ? 7.329 12.981 -10.008 1.00 94.88 98 GLU A C 1
ATOM 798 O O . GLU A 1 98 ? 7.829 12.279 -10.893 1.00 94.88 98 GLU A O 1
ATOM 803 N N . PRO A 1 99 ? 7.530 12.700 -8.709 1.00 96.50 99 PRO A N 1
ATOM 804 C CA . PRO A 1 99 ? 8.317 11.555 -8.258 1.00 96.50 99 PRO A CA 1
ATOM 805 C C . PRO A 1 99 ? 7.580 10.223 -8.471 1.00 96.50 99 PRO A C 1
ATOM 807 O O . PRO A 1 99 ? 6.384 10.188 -8.758 1.00 96.50 99 PRO A O 1
ATOM 810 N N . ASP A 1 100 ? 8.298 9.107 -8.298 1.00 97.50 100 ASP A N 1
ATOM 811 C CA . ASP A 1 100 ? 7.662 7.787 -8.228 1.00 97.50 100 ASP A CA 1
ATOM 812 C C . ASP A 1 100 ? 6.668 7.771 -7.055 1.00 97.50 100 ASP A C 1
ATOM 814 O O . ASP A 1 100 ? 6.966 8.273 -5.968 1.00 97.50 100 ASP A O 1
ATOM 818 N N . TYR A 1 101 ? 5.491 7.190 -7.269 1.00 97.50 101 TYR A N 1
ATOM 819 C CA . TYR A 1 101 ? 4.401 7.252 -6.303 1.00 97.50 101 TYR A CA 1
ATOM 820 C C . TYR A 1 101 ? 3.698 5.906 -6.186 1.00 97.50 101 TYR A C 1
ATOM 822 O O . TYR A 1 101 ? 3.367 5.278 -7.191 1.00 97.50 101 TYR A O 1
ATOM 830 N N . VAL A 1 102 ? 3.436 5.482 -4.950 1.00 98.25 102 VAL A N 1
ATOM 831 C CA . VAL A 1 102 ? 2.590 4.325 -4.639 1.00 98.25 102 VAL A CA 1
ATOM 832 C C . VAL A 1 102 ? 1.628 4.714 -3.532 1.00 98.25 102 VAL A C 1
ATOM 834 O O . VAL A 1 102 ? 2.037 5.241 -2.490 1.00 98.25 102 VAL A O 1
ATOM 837 N N . SER A 1 103 ? 0.352 4.422 -3.749 1.00 98.25 103 SER A N 1
ATOM 838 C CA . SER A 1 103 ? -0.701 4.577 -2.760 1.00 98.25 103 SER A CA 1
ATOM 839 C C . SER A 1 103 ? -1.435 3.271 -2.513 1.00 98.25 103 SER A C 1
ATOM 841 O O . SER A 1 103 ? -1.623 2.439 -3.399 1.00 98.25 103 SER A O 1
ATOM 843 N N . PHE A 1 104 ? -1.883 3.122 -1.277 1.00 98.56 104 PHE A N 1
ATOM 844 C CA . PHE A 1 104 ? -2.786 2.084 -0.838 1.00 98.56 104 PHE A CA 1
ATOM 845 C C . PHE A 1 104 ? -4.120 2.728 -0.496 1.00 98.56 104 PHE A C 1
ATOM 847 O O . PHE A 1 104 ? -4.173 3.673 0.286 1.00 98.56 104 PHE A O 1
ATOM 854 N N . THR A 1 105 ? -5.202 2.221 -1.068 1.00 98.44 105 THR A N 1
ATOM 855 C CA . THR A 1 105 ? -6.562 2.573 -0.666 1.00 98.44 105 THR A CA 1
ATOM 856 C C . THR A 1 105 ? -7.124 1.429 0.160 1.00 98.44 105 THR A C 1
ATOM 858 O O . THR A 1 105 ? -7.317 0.326 -0.350 1.00 98.44 105 THR A O 1
ATOM 861 N N . LEU A 1 106 ? -7.352 1.681 1.447 1.00 98.44 106 LEU A N 1
ATOM 862 C CA . LEU A 1 106 ? -7.948 0.734 2.381 1.00 98.44 106 LEU A CA 1
ATOM 863 C C . LEU A 1 106 ? -9.406 1.133 2.626 1.00 98.44 106 LEU A C 1
ATOM 865 O O . LEU A 1 106 ? -9.683 2.135 3.283 1.00 98.44 106 LEU A O 1
ATOM 869 N N . MET A 1 107 ? -10.334 0.346 2.094 1.00 98.25 107 MET A N 1
ATOM 870 C CA . MET A 1 107 ? -11.765 0.528 2.308 1.00 98.25 107 MET A CA 1
ATOM 871 C C . MET A 1 107 ? -12.199 -0.346 3.481 1.00 98.25 107 MET A C 1
ATOM 873 O O . MET A 1 107 ? -12.130 -1.574 3.399 1.00 98.25 107 MET A O 1
ATOM 877 N N . VAL A 1 108 ? -12.612 0.295 4.572 1.00 98.12 108 VAL A N 1
ATOM 878 C CA . VAL A 1 108 ? -13.014 -0.361 5.825 1.00 98.12 108 VAL A CA 1
ATOM 879 C C . VAL A 1 108 ? -14.477 -0.101 6.128 1.00 98.12 108 VAL A C 1
ATOM 881 O O . VAL A 1 108 ? -15.075 0.841 5.606 1.00 98.12 108 VAL A O 1
ATOM 884 N N . LYS A 1 109 ? -15.061 -0.903 7.014 1.00 98.00 109 LYS A N 1
ATOM 885 C CA . LYS A 1 109 ? -16.437 -0.673 7.462 1.00 98.00 109 LYS A CA 1
ATOM 886 C C . LYS A 1 109 ? -16.601 0.702 8.127 1.00 98.00 109 LYS A C 1
ATOM 888 O O . LYS A 1 109 ? -15.652 1.175 8.762 1.00 98.00 109 LYS A O 1
ATOM 893 N N . PRO A 1 110 ? -17.784 1.342 8.041 1.00 97.75 110 PRO A N 1
ATOM 894 C CA . PRO A 1 110 ? -18.026 2.640 8.676 1.00 97.75 110 PRO A CA 1
ATOM 895 C C . PRO A 1 110 ? -17.661 2.668 10.168 1.00 97.75 110 PRO A C 1
ATOM 897 O O . PRO A 1 110 ? -16.960 3.571 10.620 1.00 97.75 110 PRO A O 1
ATOM 900 N N . SER A 1 111 ? -18.053 1.644 10.927 1.00 97.69 111 SER A N 1
ATOM 901 C CA . SER A 1 111 ? -17.726 1.483 12.347 1.00 97.69 111 SER A CA 1
ATOM 902 C C . SER A 1 111 ? -16.215 1.431 12.615 1.00 97.69 111 SER A C 1
ATOM 904 O O . SER A 1 111 ? -15.717 2.116 13.516 1.00 97.69 111 SER A O 1
ATOM 906 N N . THR A 1 112 ? -15.469 0.679 11.801 1.00 97.81 112 THR A N 1
ATOM 907 C CA . THR A 1 112 ? -14.001 0.616 11.834 1.00 97.81 112 THR A CA 1
ATOM 908 C C . THR A 1 112 ? -13.384 1.985 11.524 1.00 97.81 112 THR A C 1
ATOM 910 O O . THR A 1 112 ? -12.480 2.436 12.232 1.00 97.81 112 THR A O 1
ATOM 913 N N . PHE A 1 113 ? -13.898 2.685 10.509 1.00 97.69 113 PHE A N 1
ATOM 914 C CA . PHE A 1 113 ? -13.432 4.019 10.135 1.00 97.69 113 PHE A CA 1
ATOM 915 C C . PHE A 1 113 ? -13.624 5.032 11.269 1.00 97.69 113 PHE A C 1
ATOM 917 O O . PHE A 1 113 ? -12.686 5.755 11.606 1.00 97.69 113 PHE A O 1
ATOM 924 N N . GLU A 1 114 ? -14.804 5.069 11.897 1.00 97.38 114 GLU A N 1
ATOM 925 C CA . GLU A 1 114 ? -15.068 5.975 13.022 1.00 97.38 114 GLU A CA 1
ATOM 926 C C . GLU A 1 114 ? -14.184 5.663 14.226 1.00 97.38 114 GLU A C 1
ATO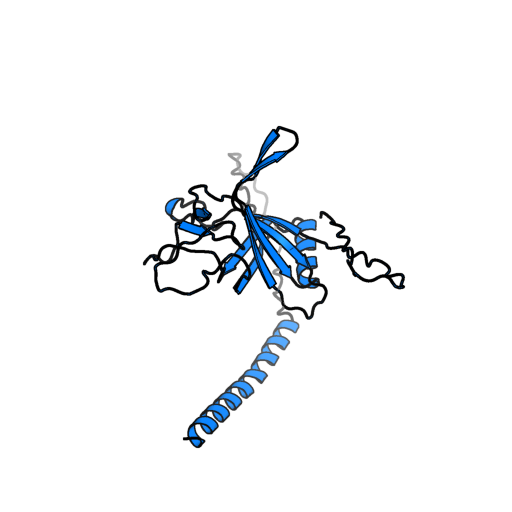M 928 O O . GLU A 1 114 ? -13.696 6.576 14.894 1.00 97.38 114 GLU A O 1
ATOM 933 N N . MET A 1 115 ? -13.910 4.382 14.486 1.00 97.00 115 MET A N 1
ATOM 934 C CA . MET A 1 115 ? -12.951 3.995 15.515 1.00 97.00 115 MET A CA 1
ATOM 935 C C . MET A 1 115 ? -11.559 4.578 15.224 1.00 97.00 115 MET A C 1
ATOM 937 O O . MET A 1 115 ? -10.938 5.135 16.132 1.00 97.00 115 MET A O 1
ATOM 941 N N . TYR A 1 116 ? -11.066 4.486 13.984 1.00 97.06 116 TYR A N 1
ATOM 942 C CA . TYR A 1 116 ? -9.780 5.077 13.600 1.00 97.06 116 TYR A CA 1
ATOM 943 C C . TYR A 1 116 ? -9.794 6.603 13.702 1.00 97.06 116 TYR A C 1
ATOM 945 O O . TYR A 1 116 ? -8.896 7.184 14.313 1.00 97.06 116 TYR A O 1
ATOM 953 N N . ALA A 1 117 ? -10.827 7.248 13.158 1.00 96.38 117 ALA A N 1
ATOM 954 C CA . ALA A 1 117 ? -10.981 8.697 13.186 1.00 96.38 117 ALA A CA 1
ATOM 955 C C . ALA A 1 117 ? -11.004 9.230 14.623 1.00 96.38 117 ALA A C 1
ATOM 957 O O . ALA A 1 117 ? -10.286 10.181 14.933 1.00 96.38 117 ALA A O 1
ATOM 958 N N . ARG A 1 118 ? -11.758 8.575 15.514 1.00 96.12 118 ARG A N 1
ATOM 959 C CA . ARG A 1 118 ? -11.826 8.924 16.935 1.00 96.12 118 ARG A CA 1
ATOM 960 C C . ARG A 1 118 ? -10.462 8.813 17.606 1.00 96.12 118 ARG A C 1
ATOM 962 O O . ARG A 1 118 ? -10.035 9.765 18.245 1.00 96.12 118 ARG A O 1
ATOM 969 N N . ARG A 1 119 ? -9.743 7.700 17.420 1.00 95.06 119 ARG A N 1
ATOM 970 C CA . ARG A 1 119 ? -8.414 7.522 18.033 1.00 95.06 119 ARG A CA 1
ATOM 971 C C . ARG A 1 119 ? -7.406 8.574 17.581 1.00 95.06 119 ARG A C 1
ATOM 973 O O . ARG A 1 119 ? -6.617 9.049 18.393 1.00 95.06 119 ARG A O 1
ATOM 980 N N . ILE A 1 120 ? -7.450 8.957 16.306 1.00 93.88 120 ILE A N 1
ATOM 981 C CA . ILE A 1 120 ? -6.612 10.033 15.765 1.00 93.88 120 ILE A CA 1
ATOM 982 C C . ILE A 1 120 ? -7.017 11.385 16.364 1.00 93.88 120 ILE A C 1
ATOM 984 O O . ILE A 1 120 ? -6.150 12.137 16.799 1.00 93.88 120 ILE A O 1
ATOM 988 N N . ALA A 1 121 ? -8.317 11.686 16.425 1.00 94.19 121 ALA A N 1
ATOM 989 C CA . ALA A 1 121 ? -8.827 12.943 16.974 1.00 94.19 121 ALA A CA 1
ATOM 990 C C . ALA A 1 121 ? -8.532 13.104 18.476 1.00 94.19 121 ALA A C 1
ATOM 992 O O . ALA A 1 121 ? -8.219 14.200 18.926 1.00 94.19 121 ALA A O 1
ATOM 993 N N . GLU A 1 122 ? -8.585 12.011 19.237 1.00 95.12 122 GLU A N 1
ATOM 994 C CA . GLU A 1 122 ? -8.245 11.967 20.665 1.00 95.12 122 GLU A CA 1
ATOM 995 C C . GLU A 1 122 ? -6.729 11.981 20.926 1.00 95.12 122 GLU A C 1
ATOM 997 O O . GLU A 1 122 ? -6.309 12.033 22.079 1.00 95.12 122 GLU A O 1
ATOM 1002 N N . GLY A 1 123 ? -5.894 11.905 19.882 1.00 91.88 123 GLY A N 1
ATOM 1003 C CA . GLY A 1 123 ? -4.439 11.850 20.027 1.00 91.88 123 GLY A CA 1
ATOM 1004 C C . GLY A 1 123 ? -3.923 10.541 20.635 1.00 91.88 123 GLY A C 1
ATOM 1005 O O . GLY A 1 123 ? -2.830 10.518 21.183 1.00 91.88 123 GLY A O 1
ATOM 1006 N N . THR A 1 124 ? -4.684 9.444 20.543 1.00 92.75 124 THR A N 1
ATOM 1007 C CA . THR A 1 124 ? -4.310 8.112 21.074 1.00 92.75 124 THR A CA 1
ATOM 1008 C C . THR A 1 124 ? -3.704 7.185 20.007 1.00 92.75 124 THR A C 1
ATOM 1010 O O . THR A 1 124 ? -3.669 5.953 20.153 1.00 92.75 124 THR A O 1
ATOM 1013 N N . ALA A 1 125 ? -3.267 7.780 18.898 1.00 92.31 125 ALA A N 1
ATOM 1014 C CA . ALA A 1 125 ? -2.682 7.133 17.732 1.00 92.31 125 ALA A CA 1
ATOM 1015 C C . ALA A 1 125 ? -1.204 7.534 17.595 1.00 92.31 125 ALA A C 1
ATOM 1017 O O . ALA A 1 125 ? -0.836 8.277 16.689 1.00 92.31 125 ALA A O 1
ATOM 1018 N N . ASP A 1 126 ? -0.367 7.064 18.520 1.00 90.94 126 ASP A N 1
ATOM 1019 C CA . ASP A 1 126 ? 1.065 7.388 18.545 1.00 90.94 126 ASP A CA 1
ATOM 1020 C C . ASP A 1 126 ? 1.853 6.671 17.441 1.00 90.94 126 ASP A C 1
ATOM 1022 O O . ASP A 1 126 ? 2.857 7.182 16.947 1.00 90.94 126 ASP A O 1
ATOM 1026 N N . GLU A 1 127 ? 1.415 5.471 17.059 1.00 91.19 127 GLU A N 1
ATOM 1027 C CA . GLU A 1 127 ? 2.042 4.664 16.016 1.00 91.19 127 GLU A CA 1
ATOM 1028 C C . GLU A 1 127 ? 0.967 4.042 15.120 1.00 91.19 127 GLU A C 1
ATOM 1030 O O . GLU A 1 127 ? -0.031 3.504 15.603 1.00 91.19 127 GLU A O 1
ATOM 1035 N N . VAL A 1 128 ? 1.181 4.108 13.805 1.00 92.94 128 VAL A N 1
ATOM 1036 C CA . VAL A 1 128 ? 0.322 3.478 12.799 1.00 92.94 128 VAL A CA 1
ATOM 1037 C C . VAL A 1 128 ? 1.174 2.523 11.975 1.00 92.94 128 VAL A C 1
ATOM 1039 O O . VAL A 1 128 ? 2.091 2.954 11.278 1.00 92.94 128 VAL A O 1
ATOM 1042 N N . ILE A 1 129 ? 0.867 1.230 12.055 1.00 94.81 129 ILE A N 1
ATOM 1043 C CA . ILE A 1 129 ? 1.539 0.175 11.295 1.00 94.81 129 ILE A CA 1
ATOM 1044 C C . ILE A 1 129 ? 0.545 -0.377 10.286 1.00 94.81 129 ILE A C 1
ATOM 1046 O O . ILE A 1 129 ? -0.502 -0.907 10.657 1.00 94.81 129 ILE A O 1
ATOM 1050 N N . PHE A 1 130 ? 0.891 -0.274 9.010 1.00 97.19 130 PHE A N 1
ATOM 1051 C CA . PHE A 1 130 ? 0.113 -0.841 7.922 1.00 97.19 130 PHE A CA 1
ATOM 1052 C C . PHE A 1 130 ? 0.890 -1.998 7.300 1.00 97.19 130 PHE A C 1
ATOM 1054 O O . PHE A 1 130 ? 1.976 -1.804 6.757 1.00 97.19 130 PHE A O 1
ATOM 1061 N N . GLY A 1 131 ? 0.345 -3.204 7.427 1.00 96.31 131 GLY A N 1
ATOM 1062 C CA . GLY A 1 131 ? 0.906 -4.422 6.858 1.00 96.31 131 GLY A CA 1
ATOM 1063 C C . GLY A 1 131 ? 0.076 -4.886 5.672 1.00 96.31 131 GLY A C 1
ATOM 1064 O O . GLY A 1 131 ? -1.149 -4.940 5.764 1.00 96.31 131 GLY A O 1
ATOM 1065 N N . VAL A 1 132 ? 0.744 -5.257 4.583 1.00 96.62 132 VAL A N 1
ATOM 1066 C CA . VAL A 1 132 ? 0.111 -5.821 3.386 1.00 96.62 132 VAL A CA 1
ATOM 1067 C C . VAL A 1 132 ? 0.769 -7.138 3.002 1.00 96.62 132 VAL A C 1
ATOM 1069 O O . VAL A 1 132 ? 1.979 -7.301 3.152 1.00 96.62 132 VAL A O 1
ATOM 1072 N N . GLY A 1 133 ? -0.034 -8.071 2.504 1.00 95.62 133 GLY A N 1
ATOM 1073 C CA . GLY A 1 133 ? 0.388 -9.390 2.048 1.00 95.62 133 GLY A CA 1
ATOM 1074 C C . GLY A 1 133 ? -0.254 -9.737 0.709 1.00 95.62 133 GLY A C 1
ATOM 1075 O O . GLY A 1 133 ? -1.299 -9.194 0.342 1.00 95.62 133 GLY A O 1
ATOM 1076 N N . MET A 1 134 ? 0.391 -10.638 -0.039 1.00 95.38 134 MET A N 1
ATOM 1077 C CA . MET A 1 134 ? -0.065 -11.079 -1.367 1.00 95.38 134 MET A CA 1
ATOM 1078 C C . MET A 1 134 ? -0.356 -9.893 -2.306 1.00 95.38 134 MET A C 1
ATOM 1080 O O . MET A 1 134 ? -1.442 -9.769 -2.879 1.00 95.38 134 MET A O 1
ATOM 1084 N N . VAL A 1 135 ? 0.602 -8.970 -2.408 1.00 96.06 135 VAL A N 1
ATOM 1085 C CA . VAL A 1 135 ? 0.455 -7.752 -3.210 1.00 96.06 135 VAL A CA 1
ATOM 1086 C C . VAL A 1 135 ? 0.822 -8.050 -4.661 1.00 96.06 135 VAL A C 1
ATOM 1088 O O . VAL A 1 135 ? 1.982 -8.314 -4.975 1.00 96.06 135 VAL A O 1
ATOM 1091 N N . SER A 1 136 ? -0.163 -7.989 -5.557 1.00 96.56 136 SER A N 1
ATOM 1092 C CA . SER A 1 136 ? 0.089 -8.095 -7.000 1.00 96.56 136 SER A CA 1
ATOM 1093 C C . SER A 1 136 ? 0.964 -6.933 -7.471 1.00 96.56 136 SER A C 1
ATOM 1095 O O . SER A 1 136 ? 0.809 -5.811 -6.991 1.00 96.56 136 SER A O 1
ATOM 1097 N N . GLY A 1 137 ? 1.892 -7.188 -8.395 1.00 96.81 137 GLY A N 1
ATOM 1098 C CA . GLY A 1 137 ? 2.813 -6.166 -8.899 1.00 96.81 137 GLY A CA 1
ATOM 1099 C C . GLY A 1 137 ? 4.055 -5.925 -8.040 1.00 96.81 137 GLY A C 1
ATOM 1100 O O . GLY A 1 137 ? 4.905 -5.138 -8.447 1.00 96.81 137 GLY A O 1
ATOM 1101 N N . PHE A 1 138 ? 4.190 -6.580 -6.883 1.00 97.38 138 PHE A N 1
ATOM 1102 C CA . PHE A 1 138 ? 5.417 -6.561 -6.085 1.00 97.38 138 PHE A CA 1
ATOM 1103 C C . PHE A 1 138 ? 6.248 -7.797 -6.419 1.00 97.38 138 PHE A C 1
ATOM 1105 O O . PHE A 1 138 ? 5.776 -8.927 -6.308 1.00 97.38 138 PHE A O 1
ATOM 1112 N N . TYR A 1 139 ? 7.495 -7.573 -6.810 1.00 96.56 139 TYR A N 1
ATOM 1113 C CA . TYR A 1 139 ? 8.418 -8.618 -7.222 1.00 96.56 139 TYR A CA 1
ATOM 1114 C C . TYR A 1 139 ? 9.692 -8.532 -6.416 1.00 96.56 139 TYR A C 1
ATOM 1116 O O . TYR A 1 139 ? 10.223 -7.448 -6.194 1.00 96.56 139 TYR A O 1
ATOM 1124 N N . SER A 1 140 ? 10.214 -9.683 -6.038 1.00 94.94 140 SER A N 1
ATOM 1125 C CA . SER A 1 140 ? 11.537 -9.807 -5.458 1.00 94.94 140 SER A CA 1
ATOM 1126 C C . SER A 1 140 ? 12.319 -10.874 -6.193 1.00 94.94 140 SER A C 1
ATOM 1128 O O . SER A 1 140 ? 11.753 -11.809 -6.766 1.00 94.94 140 SER A O 1
ATOM 1130 N N . GLU A 1 141 ? 13.637 -10.724 -6.187 1.00 91.44 141 GLU A N 1
ATOM 1131 C CA . GLU A 1 141 ? 14.498 -11.824 -6.583 1.00 91.44 141 GLU A CA 1
ATOM 1132 C C . GLU A 1 141 ? 14.308 -12.981 -5.607 1.00 91.44 141 GLU A C 1
ATOM 1134 O O . GLU A 1 141 ? 14.156 -12.790 -4.395 1.00 91.44 141 GLU A O 1
ATOM 1139 N N . TRP A 1 142 ? 14.312 -14.197 -6.147 1.00 90.25 142 TRP A N 1
ATOM 1140 C CA . TRP A 1 142 ? 14.299 -15.378 -5.307 1.00 90.25 142 TRP A CA 1
ATOM 1141 C C . TRP A 1 142 ? 15.539 -15.370 -4.410 1.00 90.25 142 TRP A C 1
ATOM 1143 O O . TRP A 1 142 ? 16.664 -15.208 -4.884 1.00 90.25 142 TRP A O 1
ATOM 1153 N N . SER A 1 143 ? 15.324 -15.567 -3.113 1.00 86.00 143 SER A N 1
ATOM 1154 C CA . SER A 1 143 ? 16.381 -15.633 -2.113 1.00 86.00 143 SER A CA 1
ATOM 1155 C C . SER A 1 143 ? 16.118 -16.807 -1.171 1.00 86.00 143 SER A C 1
ATOM 1157 O O . SER A 1 143 ? 14.962 -17.047 -0.815 1.00 86.00 143 SER A O 1
ATOM 1159 N N . PRO A 1 144 ? 17.162 -17.536 -0.735 1.00 87.94 144 PRO A N 1
ATOM 1160 C CA . PRO A 1 144 ? 17.035 -18.522 0.335 1.00 87.94 144 PRO A CA 1
ATOM 1161 C C . PRO A 1 144 ? 16.856 -17.866 1.715 1.00 87.94 144 PRO A C 1
ATOM 1163 O O . PRO A 1 144 ? 16.545 -18.558 2.684 1.00 87.94 144 PRO A O 1
ATOM 1166 N N . GLU A 1 145 ? 17.085 -16.553 1.834 1.00 84.94 145 GLU A N 1
ATOM 1167 C CA . GLU A 1 145 ? 16.850 -15.814 3.071 1.00 84.94 145 GLU A CA 1
ATOM 1168 C C . GLU A 1 145 ? 15.347 -15.629 3.319 1.00 84.94 145 GLU A C 1
ATOM 1170 O O . GLU A 1 145 ? 14.562 -15.400 2.402 1.00 84.94 145 GLU A O 1
ATOM 1175 N N . VAL A 1 146 ? 14.946 -15.643 4.592 1.00 82.44 146 VAL A N 1
ATOM 1176 C CA . VAL A 1 146 ? 13.555 -15.377 5.010 1.00 82.44 146 VAL A CA 1
ATOM 1177 C C . VAL A 1 146 ? 13.138 -13.910 4.826 1.00 82.44 146 VAL A C 1
ATOM 1179 O O . VAL A 1 146 ? 11.987 -13.553 5.073 1.00 82.44 146 VAL A O 1
ATOM 1182 N N . HIS A 1 147 ? 14.069 -13.052 4.404 1.00 82.81 147 HIS A N 1
ATOM 1183 C CA . HIS A 1 147 ? 13.863 -11.624 4.212 1.00 82.81 147 HIS A CA 1
ATOM 1184 C C . HIS A 1 147 ? 14.175 -11.221 2.773 1.00 82.81 147 HIS A C 1
ATOM 1186 O O . HIS A 1 147 ? 15.121 -11.702 2.152 1.00 82.81 147 HIS A O 1
ATOM 1192 N N . THR A 1 148 ? 13.381 -10.286 2.257 1.00 87.88 148 THR A N 1
ATOM 1193 C CA . THR A 1 148 ? 13.597 -9.675 0.946 1.00 87.88 148 THR A CA 1
ATOM 1194 C C . THR A 1 148 ? 14.262 -8.315 1.121 1.00 87.88 148 THR A C 1
ATOM 1196 O O . THR A 1 148 ? 13.755 -7.463 1.852 1.00 87.88 148 THR A O 1
ATOM 1199 N N . ARG A 1 149 ? 15.384 -8.093 0.429 1.00 89.56 149 ARG A N 1
ATOM 1200 C CA . ARG A 1 149 ? 16.130 -6.824 0.488 1.00 89.56 149 ARG A CA 1
ATOM 1201 C C . ARG A 1 149 ? 15.742 -5.830 -0.598 1.00 89.56 149 ARG A C 1
ATOM 1203 O O . ARG A 1 149 ? 15.807 -4.631 -0.348 1.00 89.56 149 ARG A O 1
ATOM 1210 N N . ASP A 1 150 ? 15.347 -6.305 -1.772 1.00 93.88 150 ASP A N 1
ATOM 1211 C CA . ASP A 1 150 ? 14.964 -5.455 -2.898 1.00 93.88 150 ASP A CA 1
ATOM 1212 C C . ASP A 1 150 ? 13.625 -5.908 -3.473 1.00 93.88 150 ASP A C 1
ATOM 1214 O O . ASP A 1 150 ? 13.409 -7.096 -3.723 1.00 93.88 150 ASP A O 1
ATOM 1218 N N . VAL A 1 151 ? 12.728 -4.944 -3.649 1.00 96.62 151 VAL A N 1
ATOM 1219 C CA . VAL A 1 151 ? 11.399 -5.139 -4.213 1.00 96.62 151 VAL A CA 1
ATOM 1220 C C . VAL A 1 151 ? 11.230 -4.200 -5.398 1.00 96.62 151 VAL A C 1
ATOM 1222 O O . VAL A 1 151 ? 11.328 -2.977 -5.269 1.00 96.62 151 VAL A O 1
ATOM 1225 N N . LYS A 1 152 ? 10.925 -4.777 -6.559 1.00 97.69 152 LYS A N 1
ATOM 1226 C CA . LYS A 1 152 ? 10.566 -4.057 -7.778 1.00 97.69 152 LYS A CA 1
ATOM 1227 C C . LYS A 1 152 ? 9.047 -4.019 -7.927 1.00 97.69 152 LYS A C 1
ATOM 1229 O O . LYS A 1 152 ? 8.361 -5.018 -7.717 1.00 97.69 152 LYS A O 1
ATOM 1234 N N . ILE A 1 153 ? 8.528 -2.848 -8.277 1.00 98.06 153 ILE A N 1
ATOM 1235 C CA . ILE A 1 153 ? 7.097 -2.554 -8.340 1.00 98.06 153 ILE A CA 1
ATOM 1236 C C . ILE A 1 153 ? 6.683 -2.311 -9.788 1.00 98.06 153 ILE A C 1
ATOM 1238 O O . ILE A 1 153 ? 7.252 -1.454 -10.476 1.00 98.06 153 ILE A O 1
ATOM 1242 N N . LEU A 1 154 ? 5.697 -3.085 -10.243 1.00 98.00 154 LEU A N 1
ATOM 1243 C CA . LEU A 1 154 ? 5.111 -2.998 -11.575 1.00 98.00 154 LEU A CA 1
ATOM 1244 C C . LEU A 1 154 ? 3.726 -2.345 -11.492 1.00 98.00 154 LEU A C 1
ATOM 1246 O O . LEU A 1 154 ? 2.768 -2.959 -11.022 1.00 98.00 154 LEU A O 1
ATOM 1250 N N . VAL A 1 155 ? 3.630 -1.094 -11.935 1.00 97.69 155 VAL A N 1
ATOM 1251 C CA . VAL A 1 155 ? 2.432 -0.246 -11.871 1.00 97.69 155 VAL A CA 1
ATOM 1252 C C . VAL A 1 155 ? 1.341 -0.736 -12.843 1.00 97.69 155 VAL A C 1
ATOM 1254 O O . VAL A 1 155 ? 1.643 -1.492 -13.781 1.00 97.69 155 VAL A O 1
ATOM 1257 N N . PRO A 1 156 ? 0.063 -0.362 -12.623 1.00 95.12 156 PRO A N 1
ATOM 1258 C CA . PRO A 1 156 ? -1.022 -0.794 -13.493 1.00 95.12 156 PRO A CA 1
ATOM 1259 C C . PRO A 1 156 ? -0.916 -0.134 -14.875 1.00 95.12 156 PRO A C 1
ATOM 1261 O O . PRO A 1 156 ? -0.273 0.898 -15.042 1.00 95.12 156 PRO A O 1
ATOM 1264 N N . GLY A 1 157 ? -1.572 -0.722 -15.877 1.00 91.56 157 GLY A N 1
ATOM 1265 C CA . GLY A 1 157 ? -1.573 -0.192 -17.243 1.00 91.56 157 GLY A CA 1
ATOM 1266 C C . GLY A 1 157 ? -0.296 -0.497 -18.032 1.00 91.56 157 GLY A C 1
ATOM 1267 O O . GLY A 1 157 ? 0.389 -1.485 -17.774 1.00 91.56 157 GLY A O 1
ATOM 1268 N N . ASN A 1 158 ? -0.005 0.342 -19.031 1.00 89.31 158 ASN A N 1
ATOM 1269 C CA . ASN A 1 158 ? 1.056 0.116 -20.022 1.00 89.31 158 ASN A CA 1
ATOM 1270 C C . ASN A 1 158 ? 2.254 1.069 -19.874 1.00 89.31 158 ASN A C 1
ATOM 1272 O O . ASN A 1 158 ? 3.124 1.089 -20.742 1.00 89.31 158 ASN A O 1
ATOM 1276 N N . ASP A 1 159 ? 2.326 1.821 -18.774 1.00 86.69 159 ASP A N 1
ATOM 1277 C CA . ASP A 1 159 ? 3.389 2.810 -18.529 1.00 86.69 159 ASP A CA 1
ATOM 1278 C C . ASP A 1 159 ? 4.771 2.155 -18.386 1.00 86.69 159 ASP A C 1
ATOM 1280 O O . ASP A 1 159 ? 5.805 2.763 -18.654 1.00 86.69 159 ASP A O 1
ATOM 1284 N N . GLN A 1 160 ? 4.789 0.878 -17.999 1.00 92.88 160 GLN A N 1
ATOM 1285 C CA . GLN A 1 160 ? 5.982 0.040 -17.951 1.00 92.88 160 GLN A CA 1
ATOM 1286 C C . GLN A 1 160 ? 5.831 -1.108 -18.945 1.00 92.88 160 GLN A C 1
ATOM 1288 O O . GLN A 1 160 ? 5.076 -2.060 -18.704 1.00 92.88 160 GLN A O 1
ATOM 1293 N N . LYS A 1 161 ? 6.562 -1.024 -20.060 1.00 93.12 161 LYS A N 1
ATOM 1294 C CA . LYS A 1 161 ? 6.643 -2.101 -21.048 1.00 93.12 161 LYS A CA 1
ATOM 1295 C C . LYS A 1 161 ? 7.388 -3.293 -20.446 1.00 93.12 161 LYS A C 1
ATOM 1297 O O . LYS A 1 161 ? 8.475 -3.131 -19.898 1.00 93.12 161 LYS A O 1
ATOM 1302 N N . VAL A 1 162 ? 6.804 -4.481 -20.569 1.00 93.81 162 VAL A N 1
ATOM 1303 C CA . VAL A 1 162 ? 7.422 -5.737 -20.136 1.00 93.81 162 VAL A CA 1
ATOM 1304 C C . VAL A 1 162 ? 7.670 -6.589 -21.369 1.00 93.81 162 VAL A C 1
ATOM 1306 O O . VAL A 1 162 ? 6.725 -6.991 -22.043 1.00 93.81 162 VAL A O 1
ATOM 1309 N N . ASP A 1 163 ? 8.941 -6.833 -21.676 1.00 92.81 163 ASP A N 1
ATOM 1310 C CA . ASP A 1 163 ? 9.330 -7.734 -22.754 1.00 92.81 163 ASP A CA 1
ATOM 1311 C C . ASP A 1 163 ? 9.406 -9.162 -22.201 1.00 92.81 163 ASP A C 1
ATOM 1313 O O . ASP A 1 163 ? 10.242 -9.474 -21.351 1.00 92.81 163 ASP A O 1
ATOM 1317 N N . LEU A 1 164 ? 8.501 -10.025 -22.665 1.00 92.56 164 LEU A N 1
ATOM 1318 C CA . LEU A 1 164 ? 8.486 -11.441 -22.307 1.00 92.56 164 LEU A CA 1
ATOM 1319 C C . LEU A 1 164 ? 9.288 -12.267 -23.327 1.00 92.56 164 LEU A C 1
ATOM 1321 O O . LEU A 1 164 ? 9.278 -11.947 -24.519 1.00 92.56 164 LEU A O 1
ATOM 1325 N N . PRO A 1 165 ? 9.971 -13.343 -22.895 1.00 93.19 165 PRO A N 1
ATO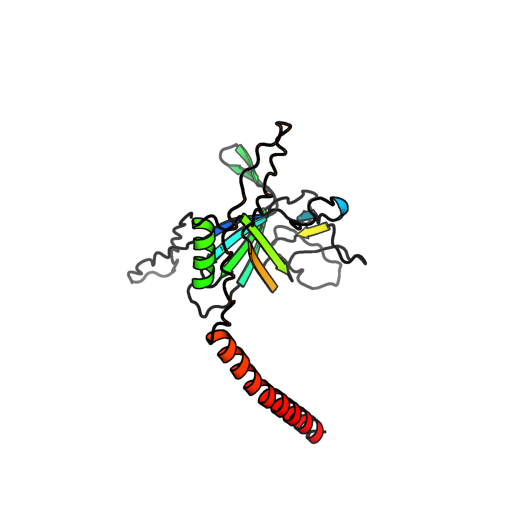M 1326 C CA . PRO A 1 165 ? 10.616 -14.283 -23.806 1.00 93.19 165 PRO A CA 1
ATOM 1327 C C . PRO A 1 165 ? 9.639 -14.885 -24.828 1.00 93.19 165 PRO A C 1
ATOM 1329 O O . PRO A 1 165 ? 8.459 -15.088 -24.543 1.00 93.19 165 PRO A O 1
ATOM 1332 N N . ILE A 1 166 ? 10.154 -15.224 -26.015 1.00 94.00 166 ILE A N 1
ATOM 1333 C CA . ILE A 1 166 ? 9.368 -15.842 -27.095 1.00 94.00 166 ILE A CA 1
ATOM 1334 C C . ILE A 1 166 ? 8.732 -17.149 -26.595 1.00 94.00 166 ILE A C 1
ATOM 1336 O O . ILE A 1 166 ? 9.419 -17.998 -26.030 1.00 94.00 166 ILE A O 1
ATOM 1340 N N . GLY A 1 167 ? 7.432 -17.323 -26.848 1.00 92.88 167 GLY A N 1
ATOM 1341 C CA . GLY A 1 167 ? 6.680 -18.532 -26.491 1.00 92.88 167 GLY A CA 1
ATOM 1342 C C . GLY A 1 167 ? 6.058 -18.520 -25.092 1.00 92.88 167 GLY A C 1
ATOM 1343 O O . GLY A 1 167 ? 5.499 -19.532 -24.679 1.00 92.88 167 GLY A O 1
ATOM 1344 N N . ILE A 1 168 ? 6.140 -17.399 -24.368 1.00 92.56 168 ILE A N 1
ATOM 1345 C CA . ILE A 1 168 ? 5.496 -17.214 -23.066 1.00 92.56 168 ILE A CA 1
ATOM 1346 C C . ILE A 1 168 ? 4.310 -16.255 -23.215 1.00 92.56 168 ILE A C 1
ATOM 1348 O O . ILE A 1 168 ? 4.491 -15.066 -23.464 1.00 92.56 168 ILE A O 1
ATOM 1352 N N . GLU A 1 169 ? 3.099 -16.773 -23.017 1.00 88.75 169 GLU A N 1
ATOM 1353 C CA . GLU A 1 169 ? 1.847 -16.009 -23.051 1.00 88.75 169 GLU A CA 1
ATOM 1354 C C . GLU A 1 169 ? 1.203 -16.017 -21.659 1.00 88.75 169 GLU A C 1
ATOM 1356 O O . GLU A 1 169 ? 0.306 -16.806 -21.372 1.00 88.75 169 GLU A O 1
ATOM 1361 N N . PHE A 1 170 ? 1.681 -15.163 -20.754 1.00 92.06 170 PHE A N 1
ATOM 1362 C CA . PHE A 1 170 ? 0.942 -14.862 -19.527 1.00 92.06 170 PHE A CA 1
ATOM 1363 C C . PHE A 1 170 ? 0.975 -13.368 -19.234 1.00 92.06 170 PHE A C 1
ATOM 1365 O O . PHE A 1 170 ? 1.941 -12.670 -19.544 1.00 92.06 170 PHE A O 1
ATOM 1372 N N . GLU A 1 171 ? -0.096 -12.877 -18.623 1.00 92.62 171 GLU A N 1
ATOM 1373 C CA . GLU A 1 171 ? -0.168 -11.497 -18.171 1.00 92.62 171 GLU A CA 1
ATOM 1374 C C . GLU A 1 171 ? 0.599 -11.352 -16.856 1.00 92.62 171 GLU A C 1
ATOM 1376 O O . GLU A 1 171 ? 0.274 -11.988 -15.852 1.00 92.62 171 GLU A O 1
ATOM 1381 N N . VAL A 1 172 ? 1.646 -10.529 -16.871 1.00 95.12 172 VAL A N 1
ATOM 1382 C CA . VAL A 1 172 ? 2.474 -10.266 -15.692 1.00 95.12 172 VAL A CA 1
ATOM 1383 C C . VAL A 1 172 ? 1.646 -9.488 -14.664 1.00 95.12 172 VAL A C 1
ATOM 1385 O O . VAL A 1 172 ? 1.171 -8.402 -15.000 1.00 95.12 172 VAL A O 1
ATOM 1388 N N . PRO A 1 173 ? 1.472 -9.996 -13.427 1.00 96.50 173 PRO A N 1
ATOM 1389 C CA . PRO A 1 173 ? 0.721 -9.294 -12.392 1.00 96.50 173 PRO A CA 1
ATOM 1390 C C . PRO A 1 173 ? 1.204 -7.857 -12.159 1.00 96.50 173 PRO A C 1
ATOM 1392 O O . PRO A 1 173 ? 2.377 -7.596 -11.914 1.00 96.50 173 PRO A O 1
ATOM 1395 N N . ARG A 1 174 ? 0.278 -6.906 -12.177 1.00 97.69 174 ARG A N 1
ATOM 1396 C CA . ARG A 1 174 ? 0.547 -5.489 -11.897 1.00 97.69 174 ARG A CA 1
ATOM 1397 C C . ARG A 1 174 ? -0.101 -5.074 -10.583 1.00 97.69 174 ARG A C 1
ATOM 1399 O O . ARG A 1 174 ? -0.913 -5.819 -10.027 1.00 97.69 174 ARG A O 1
ATOM 1406 N N . LEU A 1 175 ? 0.260 -3.891 -10.086 1.00 98.06 175 LEU A N 1
ATOM 1407 C CA . LEU A 1 175 ? -0.408 -3.286 -8.936 1.00 98.06 175 LEU A CA 1
ATOM 1408 C C . LEU A 1 175 ? -1.922 -3.281 -9.135 1.00 98.06 175 LEU A C 1
ATOM 1410 O O . LEU A 1 175 ? -2.431 -2.995 -10.218 1.00 98.06 175 LEU A O 1
ATOM 1414 N N . GLY A 1 176 ? -2.633 -3.584 -8.059 1.00 96.94 176 GLY A N 1
ATOM 1415 C CA . GLY A 1 176 ? -4.080 -3.661 -8.066 1.00 96.94 176 GLY A CA 1
ATOM 1416 C C . GLY A 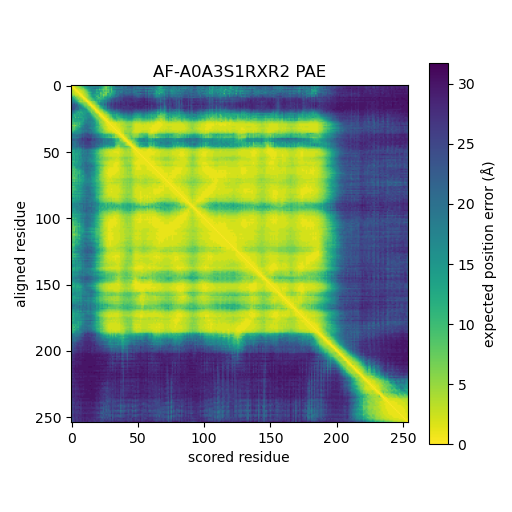1 176 ? -4.576 -4.224 -6.750 1.00 96.94 176 GLY A C 1
ATOM 1417 O O . GLY A 1 176 ? -4.290 -3.684 -5.684 1.00 96.94 176 GLY A O 1
ATOM 1418 N N . ARG A 1 177 ? -5.329 -5.321 -6.802 1.00 94.75 177 ARG A N 1
ATOM 1419 C CA . ARG A 1 177 ? -5.900 -5.924 -5.596 1.00 94.75 177 ARG A CA 1
ATOM 1420 C C . ARG A 1 177 ? -4.812 -6.501 -4.683 1.00 94.75 177 ARG A C 1
ATOM 1422 O O . ARG A 1 177 ? -3.910 -7.205 -5.139 1.00 94.75 177 ARG A O 1
ATOM 1429 N N . ILE A 1 178 ? -4.955 -6.234 -3.388 1.00 97.44 178 ILE A N 1
ATOM 1430 C CA . ILE A 1 178 ? -4.134 -6.800 -2.317 1.00 97.44 178 ILE A CA 1
ATOM 1431 C C . ILE A 1 178 ? -4.896 -7.956 -1.674 1.00 97.44 178 ILE A C 1
ATOM 1433 O O . ILE A 1 178 ? -6.097 -7.833 -1.420 1.00 97.44 178 ILE A O 1
ATOM 1437 N N . GLY A 1 179 ? -4.215 -9.080 -1.436 1.00 97.12 179 GLY A N 1
ATOM 1438 C CA . GLY A 1 179 ? -4.835 -10.242 -0.796 1.00 97.12 179 GLY A CA 1
ATOM 1439 C C . GLY A 1 179 ? -5.050 -10.056 0.705 1.00 97.12 179 GLY A C 1
ATOM 1440 O O . GLY A 1 179 ? -6.107 -10.418 1.213 1.00 97.12 179 GLY A O 1
ATOM 1441 N N . GLU A 1 180 ? -4.090 -9.446 1.401 1.00 97.94 180 GLU A N 1
ATOM 1442 C CA . GLU A 1 180 ? -4.140 -9.249 2.852 1.00 97.94 180 GLU A CA 1
ATOM 1443 C C . GLU A 1 180 ? -3.759 -7.818 3.228 1.00 97.94 180 GLU A C 1
ATOM 1445 O O . GLU A 1 180 ? -2.745 -7.297 2.766 1.00 97.94 180 GLU A O 1
ATOM 1450 N N . ALA A 1 181 ? -4.541 -7.183 4.098 1.00 97.81 181 ALA A N 1
ATOM 1451 C CA . ALA A 1 181 ? -4.243 -5.856 4.620 1.00 97.81 181 ALA A CA 1
ATOM 1452 C C . ALA A 1 181 ? -4.621 -5.776 6.099 1.00 97.81 181 ALA A C 1
ATOM 1454 O O . ALA A 1 181 ? -5.717 -6.167 6.488 1.00 97.81 181 ALA A O 1
ATOM 1455 N N . ASN A 1 182 ? -3.710 -5.257 6.917 1.00 97.38 182 ASN A N 1
ATOM 1456 C CA . ASN A 1 182 ? -3.900 -5.078 8.349 1.00 97.38 182 ASN A CA 1
ATOM 1457 C C . ASN A 1 182 ? -3.446 -3.676 8.748 1.00 97.38 182 ASN A C 1
ATOM 1459 O O . ASN A 1 182 ? -2.347 -3.251 8.389 1.00 97.38 182 ASN A O 1
ATOM 1463 N N . LEU A 1 183 ? -4.267 -2.976 9.527 1.00 97.00 183 LEU A N 1
ATOM 1464 C CA . LEU A 1 183 ? -3.927 -1.672 10.081 1.00 97.00 183 LEU A CA 1
ATOM 1465 C C . LEU A 1 183 ? -3.951 -1.729 11.606 1.00 97.00 183 LEU A C 1
ATOM 1467 O O . LEU A 1 183 ? -4.990 -1.969 12.222 1.00 97.00 183 LEU A O 1
ATOM 1471 N N . TYR A 1 184 ? -2.803 -1.449 12.210 1.00 95.19 184 TYR A N 1
ATOM 1472 C CA . TYR A 1 184 ? -2.648 -1.334 13.650 1.00 95.19 184 TYR A CA 1
ATOM 1473 C C . TYR A 1 184 ? -2.443 0.128 14.011 1.00 95.19 184 TYR A C 1
ATOM 1475 O O . TYR A 1 184 ? -1.563 0.794 13.473 1.00 95.19 184 TYR A O 1
ATOM 1483 N N . ILE A 1 185 ? -3.248 0.618 14.948 1.00 94.06 185 ILE A N 1
ATOM 1484 C CA . ILE A 1 185 ? -3.057 1.925 15.571 1.00 94.06 185 ILE A CA 1
ATOM 1485 C C . ILE A 1 185 ? -2.696 1.651 17.027 1.00 94.06 185 ILE A C 1
ATOM 1487 O O . ILE A 1 185 ? -3.492 1.072 17.768 1.00 94.06 185 ILE A O 1
ATOM 1491 N N . ASN A 1 186 ? -1.509 2.048 17.460 1.00 92.19 186 ASN A N 1
ATOM 1492 C CA . ASN A 1 186 ? -0.996 1.779 18.796 1.00 92.19 186 ASN A CA 1
ATOM 1493 C C . ASN A 1 186 ? -0.872 3.082 19.586 1.00 92.19 186 ASN A C 1
ATOM 1495 O O . ASN A 1 186 ? -0.548 4.131 19.034 1.00 92.19 186 ASN A O 1
ATOM 1499 N N . ALA A 1 187 ? -1.136 2.994 20.890 1.00 90.31 187 ALA A N 1
ATOM 1500 C CA . ALA A 1 187 ? -0.822 4.056 21.836 1.00 90.31 187 ALA A CA 1
ATOM 1501 C C . ALA A 1 187 ? 0.522 3.734 22.499 1.00 90.31 187 ALA A C 1
ATOM 1503 O O . ALA A 1 187 ? 0.714 2.633 23.032 1.00 90.31 187 ALA A O 1
ATOM 1504 N N . LYS A 1 188 ? 1.458 4.677 22.483 1.00 84.00 188 LYS A N 1
ATOM 1505 C CA . LYS A 1 188 ? 2.759 4.538 23.120 1.00 84.00 188 LYS A CA 1
ATOM 1506 C C . LYS A 1 188 ? 2.574 4.793 24.606 1.00 84.00 188 LYS A C 1
ATOM 1508 O O . LYS A 1 188 ? 2.498 5.926 25.069 1.00 84.00 188 LYS A O 1
ATOM 1513 N N . ARG A 1 189 ? 2.537 3.716 25.391 1.00 76.62 189 ARG A N 1
ATOM 1514 C CA . ARG A 1 189 ? 2.626 3.833 26.848 1.00 76.62 189 ARG A CA 1
ATOM 1515 C C . ARG A 1 189 ? 4.046 4.256 27.200 1.00 76.62 189 ARG A C 1
ATOM 1517 O O . ARG A 1 189 ? 4.942 3.421 27.291 1.00 76.62 189 ARG A O 1
ATOM 1524 N N . VAL A 1 190 ? 4.258 5.555 27.375 1.00 71.81 190 VAL A N 1
ATOM 1525 C CA . VAL A 1 190 ? 5.466 6.054 28.026 1.00 71.81 190 VAL A CA 1
ATOM 1526 C C . VAL A 1 190 ? 5.371 5.602 29.479 1.00 71.81 190 VAL A C 1
ATOM 1528 O O . VAL A 1 190 ? 4.638 6.187 30.272 1.00 71.81 190 VAL A O 1
ATOM 1531 N N . LEU A 1 191 ? 6.062 4.514 29.830 1.00 68.88 191 LEU A N 1
ATOM 1532 C CA . LEU A 1 191 ? 6.378 4.274 31.231 1.00 68.88 191 LEU A CA 1
ATOM 1533 C C . LEU A 1 191 ? 7.314 5.405 31.636 1.00 68.88 191 LEU A C 1
ATOM 1535 O O . LEU A 1 191 ? 8.505 5.370 31.327 1.00 68.88 191 LEU A O 1
ATOM 1539 N N . SER A 1 192 ? 6.760 6.427 32.283 1.00 63.16 192 SER A N 1
ATOM 1540 C CA . SER A 1 192 ? 7.543 7.418 33.001 1.00 63.16 192 SER A CA 1
ATOM 1541 C C . SER A 1 192 ? 8.395 6.645 33.997 1.00 63.16 192 SER A C 1
ATOM 1543 O O . SER A 1 192 ? 7.889 6.159 35.009 1.00 63.16 192 SER A O 1
ATOM 1545 N N . LYS A 1 193 ? 9.676 6.440 33.673 1.00 68.56 193 LYS A N 1
ATOM 1546 C CA . LYS A 1 193 ? 10.632 5.913 34.639 1.00 68.56 193 LYS A CA 1
ATOM 1547 C C . LYS A 1 193 ? 10.585 6.904 35.803 1.00 68.56 193 LYS A C 1
ATOM 1549 O O . LYS A 1 193 ? 10.774 8.092 35.536 1.00 68.56 193 LYS A O 1
ATOM 1554 N N . PRO A 1 194 ? 10.251 6.477 37.034 1.00 61.16 194 PRO A N 1
ATOM 1555 C CA . PRO A 1 194 ? 10.278 7.386 38.163 1.00 61.16 194 PRO A CA 1
ATOM 1556 C C . PRO A 1 194 ? 11.685 7.963 38.199 1.00 61.16 194 PRO A C 1
ATOM 1558 O O . PRO A 1 194 ? 12.664 7.217 38.281 1.00 61.16 194 PRO A O 1
ATOM 1561 N N . THR A 1 195 ? 11.787 9.274 38.011 1.00 62.12 195 THR A N 1
ATOM 1562 C CA . THR A 1 195 ? 13.029 9.994 38.222 1.00 62.12 195 THR A CA 1
ATOM 1563 C C . THR A 1 195 ? 13.293 9.865 39.711 1.00 62.12 195 THR A C 1
ATOM 1565 O O . THR A 1 195 ? 12.730 10.604 40.516 1.00 62.12 195 THR A O 1
ATOM 1568 N N . THR A 1 196 ? 14.054 8.843 40.099 1.00 62.44 196 THR A N 1
ATOM 1569 C CA . THR A 1 196 ? 14.726 8.839 41.388 1.00 62.44 196 THR A CA 1
ATOM 1570 C C . THR A 1 196 ? 15.654 10.034 41.313 1.00 62.44 196 THR A C 1
ATOM 1572 O O . THR A 1 196 ? 16.706 9.971 40.683 1.00 62.44 196 THR A O 1
ATOM 1575 N N . ASN A 1 197 ? 15.193 11.163 41.842 1.00 62.88 197 ASN A N 1
ATOM 1576 C CA . ASN A 1 197 ? 16.086 12.228 42.238 1.00 62.88 197 ASN A CA 1
ATOM 1577 C C . ASN A 1 197 ? 16.962 11.587 43.316 1.00 62.88 197 ASN A C 1
ATOM 1579 O O . ASN A 1 197 ? 16.518 11.408 44.450 1.00 62.88 197 ASN A O 1
ATOM 1583 N N . GLU A 1 198 ? 18.138 11.106 42.920 1.00 57.75 198 GLU A N 1
ATOM 1584 C CA . GLU A 1 198 ? 19.242 10.907 43.848 1.00 57.75 198 GLU A CA 1
ATOM 1585 C C . GLU A 1 198 ? 19.601 12.314 44.325 1.00 57.75 198 GLU A C 1
ATOM 1587 O O . GLU A 1 198 ? 20.298 13.073 43.658 1.00 57.75 198 GLU A O 1
ATOM 1592 N N . ASP A 1 199 ? 18.928 12.694 45.407 1.00 60.19 199 ASP A N 1
ATOM 1593 C CA . ASP A 1 199 ? 19.198 13.869 46.211 1.00 60.19 199 ASP A CA 1
ATOM 1594 C C . ASP A 1 199 ? 20.555 13.628 46.877 1.00 60.19 199 ASP A C 1
ATOM 1596 O O . ASP A 1 199 ? 20.683 12.848 47.826 1.00 60.19 199 ASP A O 1
ATOM 1600 N N . ASP A 1 200 ? 21.586 14.213 46.272 1.00 56.56 200 ASP A N 1
ATOM 1601 C CA . ASP A 1 200 ? 22.915 14.333 46.850 1.00 56.56 200 ASP A CA 1
ATOM 1602 C C . ASP A 1 200 ? 22.809 15.148 48.146 1.00 56.56 200 ASP A C 1
ATOM 1604 O O . ASP A 1 200 ? 22.774 16.374 48.128 1.00 56.56 200 ASP A O 1
ATOM 1608 N N . GLY A 1 201 ? 22.802 14.431 49.268 1.00 62.09 201 GLY A N 1
ATOM 1609 C CA . GLY A 1 201 ? 23.368 14.875 50.537 1.00 62.09 201 GLY A CA 1
ATOM 1610 C C . GLY A 1 201 ? 22.623 15.975 51.290 1.00 62.09 201 GLY A C 1
ATOM 1611 O O . GLY A 1 201 ? 22.957 17.146 51.168 1.00 62.09 201 GLY A O 1
ATOM 1612 N N . ASP A 1 202 ? 21.783 15.563 52.240 1.00 54.56 202 ASP A N 1
ATOM 1613 C CA . ASP A 1 202 ? 21.869 16.107 53.597 1.00 54.56 202 ASP A CA 1
ATOM 1614 C C . ASP A 1 202 ? 21.384 15.089 54.647 1.00 54.56 202 ASP A C 1
ATOM 1616 O O . ASP A 1 202 ? 20.527 14.238 54.403 1.00 54.56 202 ASP A O 1
ATOM 1620 N N . GLU A 1 203 ? 22.031 15.140 55.809 1.00 57.34 203 GLU A N 1
ATOM 1621 C CA . GLU A 1 203 ? 21.947 14.209 56.939 1.00 57.34 203 GLU A CA 1
ATOM 1622 C C . GLU A 1 203 ? 20.539 14.011 57.559 1.00 57.34 203 GLU A C 1
ATOM 1624 O O . GLU A 1 203 ? 19.633 14.829 57.391 1.00 57.34 203 GLU A O 1
ATOM 1629 N N . PRO A 1 204 ? 20.331 12.918 58.327 1.00 53.25 204 PRO A N 1
ATOM 1630 C CA . PRO A 1 204 ? 19.007 12.415 58.657 1.00 53.25 204 PRO A CA 1
ATOM 1631 C C . PRO A 1 204 ? 18.383 13.142 59.854 1.00 53.25 204 PRO A C 1
ATOM 1633 O O . PRO A 1 204 ? 18.911 13.109 60.966 1.00 53.25 204 PRO A O 1
ATOM 1636 N N . GLN A 1 205 ? 17.171 13.671 59.674 1.00 47.56 205 GLN A N 1
ATOM 1637 C CA . GLN A 1 205 ? 16.228 13.830 60.782 1.00 47.56 205 GLN A CA 1
ATOM 1638 C C . GLN A 1 205 ? 15.025 12.909 60.599 1.00 47.56 205 GLN A C 1
ATOM 1640 O O . GLN A 1 205 ? 14.195 13.033 59.701 1.00 47.56 205 GLN A O 1
ATOM 1645 N N . THR A 1 206 ? 14.987 11.945 61.507 1.00 56.03 206 THR A N 1
ATOM 1646 C CA . THR A 1 206 ? 13.991 10.908 61.714 1.00 56.03 206 THR A CA 1
ATOM 1647 C C . THR A 1 206 ? 12.587 11.500 61.829 1.00 56.03 206 THR A C 1
ATOM 1649 O O . THR A 1 206 ? 12.279 12.208 62.785 1.00 56.03 206 THR A O 1
ATOM 1652 N N . THR A 1 207 ? 11.693 11.129 60.914 1.00 57.06 207 THR A N 1
ATOM 1653 C CA . THR A 1 207 ? 10.245 11.175 61.156 1.00 57.06 207 THR A CA 1
ATOM 1654 C C . THR A 1 207 ? 9.630 9.805 60.864 1.00 57.06 207 THR A C 1
ATOM 1656 O O . THR A 1 207 ? 10.006 9.150 59.890 1.00 57.06 207 THR A O 1
ATOM 1659 N N . PRO A 1 208 ? 8.732 9.309 61.734 1.00 53.78 208 PRO A N 1
ATOM 1660 C CA . PRO A 1 208 ? 8.173 7.974 61.604 1.00 53.78 208 PRO A CA 1
ATOM 1661 C C . PRO A 1 208 ? 7.218 7.912 60.411 1.00 53.78 208 PRO A C 1
ATOM 1663 O O . PRO A 1 208 ? 6.251 8.668 60.313 1.00 53.78 208 PRO A O 1
ATOM 1666 N N . LEU A 1 209 ? 7.502 6.966 59.520 1.00 48.66 209 LEU A N 1
ATOM 1667 C CA . LEU A 1 209 ? 6.689 6.608 58.368 1.00 48.66 209 LEU A CA 1
ATOM 1668 C C . LEU A 1 209 ? 5.316 6.099 58.846 1.00 48.66 209 LEU A C 1
ATOM 1670 O O . LEU A 1 209 ? 5.177 4.955 59.284 1.00 48.66 209 LEU A O 1
ATOM 1674 N N . VAL A 1 210 ? 4.282 6.935 58.748 1.00 58.59 210 VAL A N 1
ATOM 1675 C CA . VAL A 1 210 ? 2.894 6.461 58.769 1.00 58.59 210 VAL A CA 1
ATOM 1676 C C . VAL A 1 210 ? 2.659 5.764 57.437 1.00 58.59 210 VAL A C 1
ATOM 1678 O O . VAL A 1 210 ? 2.517 6.402 56.399 1.00 58.59 210 VAL A O 1
ATOM 1681 N N . ARG A 1 211 ? 2.689 4.433 57.477 1.00 54.75 211 ARG A N 1
ATOM 1682 C CA . ARG A 1 211 ? 2.392 3.537 56.359 1.00 54.75 211 ARG A CA 1
ATOM 1683 C C . ARG A 1 211 ? 0.933 3.751 55.933 1.00 54.75 211 ARG A C 1
ATOM 1685 O O . A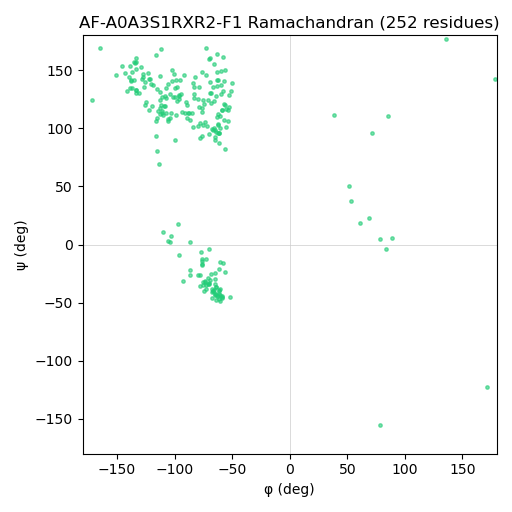RG A 1 211 ? 0.049 3.390 56.708 1.00 54.75 211 ARG A O 1
ATOM 1692 N N . PRO A 1 212 ? 0.645 4.294 54.736 1.00 52.94 212 PRO A N 1
ATOM 1693 C CA . PRO A 1 212 ? -0.703 4.241 54.201 1.00 52.94 212 PRO A CA 1
ATOM 1694 C C . PRO A 1 212 ? -1.017 2.773 53.934 1.00 52.94 212 PRO A C 1
ATOM 1696 O O . PRO A 1 212 ? -0.266 2.070 53.252 1.00 52.94 212 PRO A O 1
ATOM 1699 N N . GLU A 1 213 ? -2.097 2.298 54.533 1.00 49.62 213 GLU A N 1
ATOM 1700 C CA . GLU A 1 213 ? -2.641 0.975 54.293 1.00 49.62 213 GLU A CA 1
ATOM 1701 C C . GLU A 1 213 ? -3.061 0.903 52.820 1.00 49.62 213 GLU A C 1
ATOM 1703 O O . GLU A 1 213 ? -4.037 1.516 52.388 1.00 49.62 213 GLU A O 1
ATOM 1708 N N . VAL A 1 214 ? -2.240 0.225 52.016 1.00 53.38 214 VAL A N 1
ATOM 1709 C CA . VAL A 1 214 ? -2.529 -0.050 50.612 1.00 53.38 214 VAL A CA 1
ATOM 1710 C C . VAL A 1 214 ? -3.732 -0.981 50.591 1.00 53.38 214 VAL A C 1
ATOM 1712 O O . VAL A 1 214 ? -3.608 -2.186 50.807 1.00 53.38 214 VAL A O 1
ATOM 1715 N N . VAL A 1 215 ? -4.906 -0.408 50.338 1.00 55.69 215 VAL A N 1
ATOM 1716 C CA . VAL A 1 215 ? -6.104 -1.158 49.979 1.00 55.69 215 VAL A CA 1
ATOM 1717 C C . VAL A 1 215 ? -5.808 -1.827 48.643 1.00 55.69 215 VAL A C 1
ATOM 1719 O O . VAL A 1 215 ? -5.885 -1.205 47.586 1.00 55.69 215 VAL A O 1
ATOM 1722 N N . VAL A 1 216 ? -5.395 -3.092 48.703 1.00 58.31 216 VAL A N 1
ATOM 1723 C CA . VAL A 1 216 ? -5.272 -3.969 47.541 1.00 58.31 216 VAL A CA 1
ATOM 1724 C C . VAL A 1 216 ? -6.663 -4.057 46.912 1.00 58.31 216 VAL A C 1
ATOM 1726 O O . VAL A 1 216 ? -7.577 -4.575 47.561 1.00 58.31 216 VAL A O 1
ATOM 1729 N N . PRO A 1 217 ? -6.869 -3.571 45.675 1.00 50.25 217 PRO A N 1
ATOM 1730 C CA . PRO A 1 217 ? -8.105 -3.826 44.964 1.00 50.25 217 PRO A CA 1
ATOM 1731 C C . PRO A 1 217 ? -8.174 -5.335 44.757 1.00 50.25 217 PRO A C 1
ATOM 1733 O O . PRO A 1 217 ? -7.376 -5.907 44.011 1.00 50.25 217 PRO A O 1
ATOM 1736 N N . GLN A 1 218 ? -9.084 -6.002 45.466 1.00 55.19 218 GLN A N 1
ATOM 1737 C CA . GLN A 1 218 ? -9.407 -7.381 45.147 1.00 55.19 218 GLN A CA 1
ATOM 1738 C C . GLN A 1 218 ? -9.892 -7.387 43.702 1.00 55.19 218 GLN A C 1
ATOM 1740 O O . GLN A 1 218 ? -10.889 -6.744 43.372 1.00 55.19 218 GLN A O 1
ATOM 1745 N N . ALA A 1 219 ? -9.137 -8.065 42.839 1.00 52.62 219 ALA A N 1
ATOM 1746 C CA . ALA A 1 219 ? -9.513 -8.339 41.467 1.00 52.62 219 ALA A CA 1
ATOM 1747 C C . ALA A 1 219 ? -10.794 -9.181 41.492 1.00 52.62 219 ALA A C 1
ATOM 1749 O O . ALA A 1 219 ? -10.760 -10.411 41.533 1.00 52.62 219 ALA A O 1
ATOM 1750 N N . GLY A 1 220 ? -11.932 -8.493 41.538 1.00 53.66 220 GLY A N 1
ATOM 1751 C CA . GLY A 1 220 ? -13.234 -9.082 41.314 1.00 53.66 220 GLY A CA 1
ATOM 1752 C C . GLY A 1 220 ? -13.227 -9.647 39.906 1.00 53.66 220 GLY A C 1
ATOM 1753 O O . GLY A 1 220 ? -13.157 -8.902 38.931 1.00 53.66 220 GLY A O 1
ATOM 1754 N N . ILE A 1 221 ? -13.244 -10.973 39.813 1.00 54.53 221 ILE A N 1
ATOM 1755 C CA . ILE A 1 221 ? -13.528 -11.683 38.573 1.00 54.53 221 ILE A CA 1
ATOM 1756 C C . ILE A 1 221 ? -14.902 -11.192 38.124 1.00 54.53 221 ILE A C 1
ATOM 1758 O O . ILE A 1 221 ? -15.914 -11.502 38.753 1.00 54.53 221 ILE A O 1
ATOM 1762 N N . ASP A 1 222 ? -14.912 -10.370 37.077 1.00 64.94 222 ASP A N 1
ATOM 1763 C CA . ASP A 1 222 ? -16.124 -9.798 36.512 1.00 64.94 222 ASP A CA 1
ATOM 1764 C C . ASP A 1 222 ? -17.081 -10.948 36.135 1.00 64.94 222 ASP A C 1
ATOM 1766 O O . ASP A 1 222 ? -16.704 -11.808 35.323 1.00 64.94 222 ASP A O 1
ATOM 1770 N N . PRO A 1 223 ? -18.299 -11.020 36.710 1.00 68.94 223 PRO A N 1
ATOM 1771 C CA . PRO A 1 223 ? -19.248 -12.106 36.465 1.00 68.94 223 PRO A CA 1
ATOM 1772 C C . PRO A 1 223 ? -19.618 -12.276 34.981 1.00 68.94 223 PRO A C 1
ATOM 1774 O O . PRO A 1 223 ? -20.106 -13.342 34.591 1.00 68.94 223 PRO A O 1
ATOM 1777 N N . GLN A 1 224 ? -19.347 -11.283 34.125 1.00 65.94 224 GLN A N 1
ATOM 1778 C CA . GLN A 1 224 ? -19.514 -11.420 32.676 1.00 65.94 224 GLN A CA 1
ATOM 1779 C C . GLN A 1 224 ? -18.476 -12.345 32.019 1.00 65.94 224 GLN A C 1
ATOM 1781 O O . GLN A 1 224 ? -18.817 -13.095 31.100 1.00 65.94 224 GLN A O 1
ATOM 1786 N N . THR A 1 225 ? -17.239 -12.381 32.521 1.00 65.00 225 THR A N 1
ATOM 1787 C CA . THR A 1 225 ? -16.175 -13.242 31.967 1.00 65.00 225 THR A CA 1
ATOM 1788 C C . THR A 1 225 ? -16.436 -14.730 32.229 1.00 65.00 225 THR A C 1
ATOM 1790 O O . THR A 1 225 ? -16.139 -15.581 31.388 1.00 65.00 225 THR A O 1
ATOM 1793 N N . VAL A 1 226 ? -17.107 -15.054 33.341 1.00 69.25 226 VAL A N 1
ATOM 1794 C CA . VAL A 1 226 ? -17.492 -16.430 33.695 1.00 69.25 226 VAL A CA 1
ATOM 1795 C C . VAL A 1 226 ? -18.602 -16.963 32.775 1.00 69.25 226 VAL A C 1
ATOM 1797 O O . VAL A 1 226 ? -18.586 -18.142 32.412 1.00 69.25 226 VAL A O 1
ATOM 1800 N N . LYS A 1 227 ? -19.527 -16.104 32.314 1.00 71.06 227 LYS A N 1
ATOM 1801 C CA . LYS A 1 227 ? -20.574 -16.496 31.349 1.00 71.06 227 LYS A CA 1
ATOM 1802 C C . LYS A 1 227 ? -20.010 -16.825 29.964 1.00 71.06 227 LYS A C 1
ATOM 1804 O O . LYS A 1 227 ? -20.459 -17.789 29.343 1.00 71.06 227 LYS A O 1
ATOM 1809 N N . LEU A 1 228 ? -19.005 -16.081 29.495 1.00 70.69 228 LEU A N 1
ATOM 1810 C CA . LEU A 1 228 ? -18.360 -16.349 28.201 1.00 70.69 228 LEU A CA 1
ATOM 1811 C C . LEU A 1 228 ? -17.608 -17.690 28.198 1.00 70.69 228 LEU A C 1
ATOM 1813 O O . LEU A 1 228 ? -17.706 -18.451 27.235 1.00 70.69 228 LEU A O 1
ATOM 1817 N N . LEU A 1 229 ? -16.938 -18.037 29.302 1.00 65.94 229 LEU A N 1
ATOM 1818 C CA . LEU A 1 229 ? -16.213 -19.307 29.426 1.00 65.94 229 LEU A CA 1
ATOM 1819 C C . LEU A 1 229 ? -17.131 -20.537 29.527 1.00 65.94 229 LEU A C 1
ATOM 1821 O O . LEU A 1 229 ? -16.750 -21.622 29.083 1.00 65.94 229 LEU A O 1
ATOM 1825 N N . GLN A 1 230 ? -18.346 -20.397 30.069 1.00 65.88 230 GLN A N 1
ATOM 1826 C CA . GLN A 1 230 ? -19.322 -21.494 30.084 1.00 65.88 230 GLN A CA 1
ATOM 1827 C C . GLN A 1 230 ? -19.979 -21.723 28.715 1.00 65.88 230 GLN A C 1
ATOM 1829 O O . GLN A 1 230 ? -20.204 -22.875 28.343 1.00 65.88 230 GLN A O 1
ATOM 1834 N N . SER A 1 231 ? -20.210 -20.660 27.936 1.00 61.78 231 SER A N 1
ATOM 1835 C CA . SER A 1 231 ? -20.740 -20.755 26.566 1.00 61.78 231 SER A CA 1
ATOM 1836 C C . SER A 1 231 ? -19.806 -21.544 25.632 1.00 61.78 231 SER A C 1
ATOM 1838 O O . SER A 1 231 ? -20.251 -22.401 24.864 1.00 61.78 231 SER A O 1
ATOM 1840 N N . LEU A 1 232 ? -18.488 -21.357 25.771 1.00 62.91 232 LEU A N 1
ATOM 1841 C CA . LEU A 1 232 ? -17.495 -21.994 24.901 1.00 62.91 232 LEU A CA 1
ATOM 1842 C C . LEU A 1 232 ? -17.391 -23.524 25.081 1.00 62.91 232 LEU A C 1
ATOM 1844 O O . LEU A 1 232 ? -17.023 -24.231 24.148 1.00 62.91 232 LEU A O 1
ATOM 1848 N N . LYS A 1 233 ? -17.753 -24.065 26.255 1.00 59.69 233 LYS A N 1
ATOM 1849 C CA . LYS A 1 233 ? -17.723 -25.520 26.512 1.00 59.69 233 LYS A CA 1
ATOM 1850 C C . LYS A 1 233 ? -18.883 -26.284 25.859 1.00 59.69 233 LYS A C 1
ATOM 1852 O O . LYS A 1 233 ? -18.794 -27.503 25.715 1.00 59.69 233 LYS A O 1
ATOM 1857 N N . GLY A 1 234 ? -19.960 -25.600 25.462 1.00 64.81 234 GLY A N 1
ATOM 1858 C CA . GLY A 1 234 ? -21.108 -26.227 24.799 1.00 64.81 234 GLY A CA 1
ATOM 1859 C C . GLY A 1 234 ? -20.870 -26.528 23.315 1.00 64.81 234 GLY A C 1
ATOM 1860 O O . GLY A 1 234 ? -21.312 -27.564 22.815 1.00 64.81 234 GLY A O 1
ATOM 1861 N N . SER A 1 235 ? -20.133 -25.661 22.614 1.00 65.00 235 SER A N 1
ATOM 1862 C CA . SER A 1 235 ? -19.977 -25.726 21.153 1.00 65.00 235 SER A CA 1
ATOM 1863 C C . SER A 1 235 ? -18.952 -26.763 20.683 1.00 65.00 235 SER A C 1
ATOM 1865 O O . SER A 1 235 ? -19.101 -27.330 19.601 1.00 65.00 235 SER A O 1
ATOM 1867 N N . THR A 1 236 ? -17.956 -27.107 21.507 1.00 73.88 236 THR A N 1
ATOM 1868 C CA . THR A 1 236 ? -16.892 -28.055 21.125 1.00 73.88 236 THR A CA 1
ATOM 1869 C C . THR A 1 236 ? -17.419 -29.476 20.884 1.00 73.88 236 THR A C 1
ATOM 1871 O O . THR A 1 236 ? -16.889 -30.204 20.048 1.00 73.88 236 THR A O 1
ATOM 1874 N N . ARG A 1 237 ? -18.502 -29.877 21.567 1.00 79.06 237 ARG A N 1
ATOM 1875 C CA . ARG A 1 237 ? -19.094 -31.219 21.413 1.00 79.06 237 ARG A CA 1
ATOM 1876 C C . ARG A 1 237 ? -19.786 -31.417 20.061 1.00 79.06 237 ARG A C 1
ATOM 1878 O O . ARG A 1 237 ? -19.734 -32.516 19.518 1.00 79.06 237 ARG A O 1
ATOM 1885 N N . TRP A 1 238 ? -20.377 -30.364 19.497 1.00 86.62 238 TRP A N 1
ATOM 1886 C CA . TRP A 1 238 ? -21.044 -30.433 18.191 1.00 86.62 238 TRP A CA 1
ATOM 1887 C C . TRP A 1 238 ? -20.049 -30.537 17.033 1.00 86.62 238 TRP A C 1
ATOM 1889 O O . TRP A 1 238 ? -20.270 -31.308 16.103 1.00 86.62 238 TRP A O 1
ATOM 1899 N N . ILE A 1 239 ? -18.919 -29.829 17.123 1.00 83.50 239 ILE A N 1
ATOM 1900 C CA . ILE A 1 239 ? -17.877 -29.840 16.086 1.00 83.50 239 ILE A CA 1
ATOM 1901 C C . ILE A 1 239 ? -17.247 -31.235 15.958 1.00 83.50 239 ILE A C 1
ATOM 1903 O O . ILE A 1 239 ? -17.081 -31.736 14.847 1.00 83.50 239 ILE A O 1
ATOM 1907 N N . ILE A 1 240 ? -16.959 -31.896 17.085 1.00 87.62 240 ILE A N 1
ATOM 1908 C CA . ILE A 1 240 ? -16.401 -33.259 17.090 1.00 87.62 240 ILE A CA 1
ATOM 1909 C C . ILE A 1 240 ? -17.399 -34.257 16.483 1.00 87.62 240 ILE A C 1
ATOM 1911 O O . ILE A 1 240 ? -17.009 -35.092 15.669 1.00 87.62 240 ILE A O 1
ATOM 1915 N N . GLY A 1 241 ? -18.689 -34.148 16.823 1.00 90.88 241 GLY A N 1
ATOM 1916 C CA . GLY A 1 241 ? -19.730 -35.001 16.243 1.00 90.88 241 GLY A CA 1
ATOM 1917 C C . GLY A 1 241 ? -19.839 -34.852 14.723 1.00 90.88 241 GLY A C 1
ATOM 1918 O O . GLY A 1 241 ? -19.901 -35.850 14.008 1.00 90.88 241 GLY A O 1
ATOM 1919 N N . LEU A 1 242 ? -19.789 -33.616 14.217 1.00 94.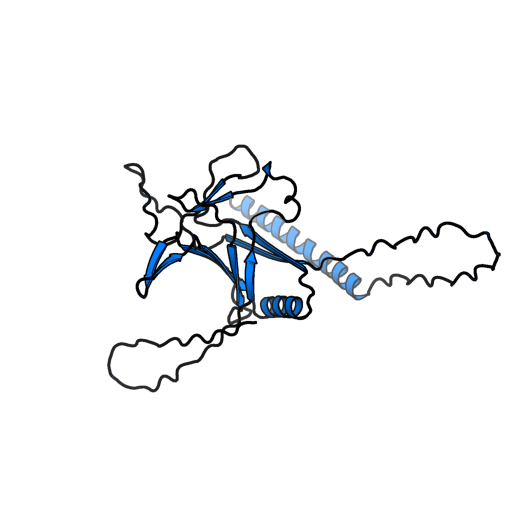50 242 LEU A N 1
ATOM 1920 C CA . LEU A 1 242 ? -19.891 -33.333 12.784 1.00 94.50 242 LEU A CA 1
ATOM 1921 C C . LEU A 1 242 ? -18.678 -33.873 12.009 1.00 94.50 242 LEU A C 1
ATOM 1923 O O . LEU A 1 242 ? -18.852 -34.474 10.950 1.00 94.50 242 LEU A O 1
ATOM 1927 N N . LEU A 1 243 ? -17.470 -33.756 12.571 1.00 94.00 243 LEU A N 1
ATOM 1928 C CA . LEU A 1 243 ? -16.250 -34.339 12.000 1.00 94.00 243 LEU A CA 1
ATOM 1929 C C . LEU A 1 243 ? -16.317 -35.870 11.909 1.00 94.00 243 LEU A C 1
ATOM 1931 O O . LEU A 1 243 ? -15.959 -36.431 10.875 1.00 94.00 243 LEU A O 1
ATOM 1935 N N . ILE A 1 244 ? -16.819 -36.549 12.947 1.00 95.50 244 ILE A N 1
ATOM 1936 C CA . ILE A 1 244 ? -16.970 -38.014 12.944 1.00 95.50 244 ILE A CA 1
ATOM 1937 C C . ILE A 1 244 ? -17.963 -38.460 11.863 1.00 95.50 244 ILE A C 1
ATOM 1939 O O . ILE A 1 244 ? -17.671 -39.390 11.112 1.00 95.50 244 ILE A O 1
ATOM 1943 N N . VAL A 1 245 ? -19.106 -37.779 11.730 1.00 95.94 245 VAL A N 1
ATOM 1944 C CA . VAL A 1 245 ? -20.100 -38.089 10.685 1.00 95.94 245 VAL A CA 1
ATOM 1945 C C . VAL A 1 245 ? -19.505 -37.911 9.286 1.00 95.94 245 VAL A C 1
ATOM 1947 O O . VAL A 1 245 ? -19.735 -38.747 8.413 1.00 95.94 245 VAL A O 1
ATOM 1950 N N . LEU A 1 246 ? -18.699 -36.869 9.077 1.00 94.88 246 LEU A N 1
ATOM 1951 C CA . LEU A 1 246 ? -18.059 -36.590 7.790 1.00 94.88 246 LEU A CA 1
ATOM 1952 C C . LEU A 1 246 ? -17.025 -37.670 7.423 1.00 94.88 246 LEU A C 1
ATOM 1954 O O . LEU A 1 246 ? -16.986 -38.114 6.278 1.00 94.88 246 LEU A O 1
ATOM 1958 N N . VAL A 1 247 ? -16.249 -38.154 8.398 1.00 95.38 247 VAL A N 1
ATOM 1959 C CA . VAL A 1 247 ? -15.300 -39.268 8.208 1.00 95.38 247 VAL A CA 1
ATOM 1960 C C . VAL A 1 247 ? -16.022 -40.592 7.929 1.00 95.38 247 VAL A C 1
ATOM 1962 O O . VAL A 1 247 ? -15.611 -41.346 7.051 1.00 95.38 247 VAL A O 1
ATOM 1965 N N . ILE A 1 248 ? -17.130 -40.881 8.618 1.00 95.75 248 ILE A N 1
ATOM 1966 C CA . ILE A 1 248 ? -17.928 -42.089 8.347 1.00 95.75 248 ILE A CA 1
ATOM 1967 C C . ILE A 1 248 ? -18.546 -42.020 6.942 1.00 95.75 248 ILE A C 1
ATOM 1969 O O . ILE A 1 248 ? -18.510 -43.001 6.201 1.00 95.75 248 ILE A O 1
ATOM 1973 N N . ALA A 1 249 ? -19.068 -40.859 6.541 1.00 95.31 249 ALA A N 1
ATOM 1974 C CA . ALA A 1 249 ? -19.672 -40.667 5.225 1.00 95.31 249 ALA A CA 1
ATOM 1975 C C . ALA A 1 249 ? -18.660 -40.805 4.073 1.00 95.31 249 ALA A C 1
ATOM 1977 O O . ALA A 1 249 ? -19.021 -41.303 3.006 1.00 95.31 249 ALA A O 1
ATOM 1978 N N . THR A 1 250 ? -17.403 -40.390 4.267 1.00 92.62 250 THR A N 1
ATOM 1979 C CA . THR A 1 250 ? -16.344 -40.575 3.260 1.00 92.62 250 THR A CA 1
ATOM 1980 C C . THR A 1 250 ? -15.851 -42.018 3.192 1.00 92.62 250 THR A C 1
ATOM 1982 O O . THR A 1 250 ? -15.540 -42.485 2.099 1.00 92.62 250 THR A O 1
ATOM 1985 N N . LEU A 1 251 ? -15.845 -42.750 4.312 1.00 92.56 251 LEU A N 1
ATOM 1986 C CA . LEU A 1 251 ? -15.496 -44.174 4.341 1.00 92.56 251 LEU A CA 1
ATOM 1987 C C . LEU A 1 251 ? -16.585 -45.077 3.741 1.00 92.56 251 LEU A C 1
ATOM 1989 O O . LEU A 1 251 ? -16.245 -46.058 3.095 1.00 92.56 251 LEU A O 1
ATOM 1993 N N . LEU A 1 252 ? -17.873 -44.746 3.903 1.00 91.88 252 LEU A N 1
ATOM 1994 C CA . LEU A 1 252 ? -18.991 -45.521 3.334 1.00 91.88 252 LEU A CA 1
ATOM 1995 C C . LEU A 1 252 ? -19.200 -45.310 1.825 1.00 91.88 252 LEU A C 1
ATOM 1997 O O . LEU A 1 252 ? -19.903 -46.089 1.190 1.00 91.88 252 LEU A O 1
ATOM 2001 N N . LYS A 1 253 ? -18.633 -44.244 1.248 1.00 86.75 253 LYS A N 1
ATOM 2002 C CA . LYS A 1 253 ? -18.702 -43.957 -0.197 1.00 86.75 253 LYS A CA 1
ATOM 2003 C C . LYS A 1 253 ? -17.603 -44.645 -1.017 1.00 86.75 253 LYS A C 1
ATOM 2005 O O . LYS A 1 253 ? -17.535 -44.408 -2.223 1.00 86.75 253 LYS A O 1
ATOM 2010 N N . ARG A 1 254 ? -16.743 -45.439 -0.381 1.00 69.25 254 ARG A N 1
ATOM 2011 C CA . ARG A 1 254 ? -15.619 -46.137 -1.007 1.00 69.25 254 ARG A CA 1
ATOM 2012 C C . ARG A 1 254 ? -15.883 -47.634 -1.057 1.00 69.25 254 ARG A C 1
ATOM 2014 O O . ARG A 1 254 ? -15.476 -48.234 -2.072 1.00 69.25 254 ARG A O 1
#